Protein AF-A0AAU7AJJ4-F1 (afdb_monomer)

Sequence (197 aa):
MDKEIKQHVIRAEPEIISRLKRSEFYSDAFTLKMTIASHNFQYTVMVPYFPRSFGAAYPFFNYAFIAPIDAQTGEIIAGARTKLQPATPSLEDVIAHEGIHLMVNKALGSVKARFLPTWKYEGYAEHISPPKHRDAKKMLADFCGDTLEDSASSDYFLYRLAVGHLMEAKGMKGRDVFESELEFSDVLSEVKSLRCL

Foldseek 3Di:
DDDPPDDDDDDDDPVLVVLLVLAPLDDPPDDAAEDEDQALVRQCVVPVPCSQDQKDADLVVSYMYGAHADPVPQFHPGPDPDPVCVFTFGPSLVSSLNSSLNSVCVVCPVVLSVPFDPLLSLLVSCQSRPTPRDPLVVLLVCLLVVNRDPDPVNSSSLSVLLNCCCCVVVVDHSVRSRPDPDDSVVSSVVSSVVRND

Radius of gyration: 17.21 Å; Cα contacts (8 Å, |Δi|>4): 261; chains: 1; bounding box: 45×34×57 Å

Secondary structure (DSSP, 8-state):
----------PPPHHHHHHHTTSTT--TT---EEEE-SSHHHHHHH-TT-TTSSEEEEGGGTEEEE--B-TTT-BB--TT--TT--SPPBHHHHHHHHHHHHHHHHHH-HHHHHTS-HHHHHHHHHHHS--TTS-HHHHHHHHHTT----SHHHHHHHHHHHHHIIIIIS---HHHHHH----HHHHHHHHHHHH--

Mean predicted aligned error: 6.04 Å

Solvent-accessible surface area (backbone atoms only — not comparable to full-atom values): 11339 Å² total; per-residue (Å²): 134,88,73,80,80,82,81,77,92,71,83,77,54,71,67,43,52,58,35,43,62,62,36,90,60,53,52,95,87,65,74,86,42,72,46,69,27,92,37,58,69,58,30,32,70,78,34,68,92,53,53,54,40,63,56,48,65,40,54,91,74,48,31,31,45,30,30,13,61,39,89,88,78,48,34,46,52,34,81,53,80,43,94,89,51,86,58,63,53,43,51,60,47,49,51,32,31,41,46,41,52,38,31,49,19,72,72,62,34,54,72,58,49,72,70,49,58,63,52,55,59,53,2,44,26,35,49,49,36,59,61,85,63,58,63,63,67,58,52,50,53,26,53,59,66,76,62,56,65,94,45,73,71,45,51,47,51,52,17,17,51,37,41,39,43,41,35,73,75,68,64,40,51,71,68,53,60,69,71,48,90,76,54,69,70,61,46,42,51,52,50,46,70,74,71,52,117

pLDDT: mean 86.31, std 13.32, range [35.47, 98.5]

Structure (mmCIF, N/CA/C/O backbone):
data_AF-A0AAU7AJJ4-F1
#
_entry.id   AF-A0AAU7AJJ4-F1
#
loop_
_atom_site.group_PDB
_atom_site.id
_atom_site.type_symbol
_atom_site.label_atom_id
_atom_site.label_alt_id
_atom_site.label_comp_id
_atom_site.label_asym_id
_atom_site.label_entity_id
_atom_site.label_seq_id
_atom_site.pdbx_PDB_ins_code
_atom_site.Cartn_x
_atom_site.Cartn_y
_atom_site.Cartn_z
_atom_site.occupancy
_atom_site.B_iso_or_equiv
_atom_site.auth_seq_id
_atom_site.auth_comp_id
_atom_site.auth_asym_id
_atom_site.auth_atom_id
_atom_site.pdbx_PDB_model_num
ATOM 1 N N . MET A 1 1 ? 19.634 9.878 -31.396 1.00 35.47 1 MET A N 1
ATOM 2 C CA . MET A 1 1 ? 20.647 8.934 -30.883 1.00 35.47 1 MET A CA 1
ATOM 3 C C . MET A 1 1 ? 19.886 7.901 -30.073 1.00 35.47 1 MET A C 1
ATOM 5 O O . MET A 1 1 ? 19.613 8.139 -28.902 1.00 35.47 1 MET A O 1
ATOM 9 N N . ASP A 1 2 ? 19.435 6.840 -30.742 1.00 40.56 2 ASP A N 1
ATOM 10 C CA . ASP A 1 2 ? 18.676 5.752 -30.124 1.00 40.56 2 ASP A CA 1
ATOM 11 C C . ASP A 1 2 ? 19.603 4.976 -29.194 1.00 40.56 2 ASP A C 1
ATOM 13 O O . ASP A 1 2 ? 20.428 4.175 -29.629 1.00 40.56 2 ASP A O 1
ATOM 17 N N . LYS A 1 3 ? 19.515 5.257 -27.893 1.00 44.44 3 LYS A N 1
ATOM 18 C CA . LYS A 1 3 ? 20.033 4.322 -26.900 1.00 44.44 3 LYS A CA 1
ATOM 19 C C . LYS A 1 3 ? 19.056 3.157 -26.862 1.00 44.44 3 LYS A C 1
ATOM 21 O O . LYS A 1 3 ? 17.909 3.331 -26.463 1.00 44.44 3 LYS A O 1
ATOM 26 N N . GLU A 1 4 ? 19.532 1.995 -27.291 1.00 43.25 4 GLU A N 1
ATOM 27 C CA . GLU A 1 4 ? 18.863 0.709 -27.124 1.00 43.25 4 GLU A CA 1
ATOM 28 C C . GLU A 1 4 ? 18.320 0.608 -25.688 1.00 43.25 4 GLU A C 1
ATOM 30 O O . GLU A 1 4 ? 19.085 0.663 -24.717 1.00 43.25 4 GLU A O 1
ATOM 35 N N . ILE A 1 5 ? 16.995 0.518 -25.532 1.00 51.31 5 ILE A N 1
ATOM 36 C CA . ILE A 1 5 ? 16.385 0.234 -24.232 1.00 51.31 5 ILE A CA 1
ATOM 37 C C . ILE A 1 5 ? 16.736 -1.219 -23.925 1.00 51.31 5 ILE A C 1
ATOM 39 O O . ILE A 1 5 ? 16.091 -2.138 -24.430 1.00 51.31 5 ILE A O 1
ATOM 43 N N . LYS A 1 6 ? 17.786 -1.433 -23.129 1.00 57.47 6 LYS A N 1
ATOM 44 C CA . LYS A 1 6 ? 18.165 -2.772 -22.678 1.00 57.47 6 LYS A CA 1
ATOM 45 C C . LYS A 1 6 ? 17.055 -3.321 -21.791 1.00 57.47 6 LYS A C 1
ATOM 47 O O . LYS A 1 6 ? 16.911 -2.934 -20.634 1.00 57.47 6 LYS A O 1
ATOM 52 N N . GLN A 1 7 ? 16.248 -4.210 -22.356 1.00 56.81 7 GLN A N 1
ATOM 53 C CA . GLN A 1 7 ? 15.257 -4.964 -21.608 1.00 56.81 7 GLN A CA 1
ATOM 54 C C . GLN A 1 7 ? 15.971 -6.107 -20.894 1.00 56.81 7 GLN A C 1
ATOM 56 O O . GLN A 1 7 ? 16.507 -7.015 -21.527 1.00 56.81 7 GLN A O 1
ATOM 61 N N . HIS A 1 8 ? 15.982 -6.058 -19.568 1.00 64.06 8 HIS A N 1
ATOM 62 C CA . HIS A 1 8 ? 16.481 -7.148 -18.744 1.00 64.06 8 HIS A CA 1
ATOM 63 C C . HIS A 1 8 ? 15.288 -7.892 -18.147 1.00 64.06 8 HIS A C 1
ATOM 65 O O . HIS A 1 8 ? 14.534 -7.334 -17.353 1.00 64.06 8 HIS A O 1
ATOM 71 N N . VAL A 1 9 ? 15.109 -9.157 -18.534 1.00 61.66 9 VAL A N 1
ATOM 72 C CA . VAL A 1 9 ? 14.187 -10.062 -17.842 1.00 61.66 9 VAL A CA 1
ATOM 73 C C . VAL A 1 9 ? 14.967 -10.701 -16.705 1.00 61.66 9 VAL A C 1
ATOM 75 O O . VAL A 1 9 ? 15.785 -11.592 -16.925 1.00 61.66 9 VAL A O 1
ATOM 78 N N . ILE A 1 10 ? 14.743 -10.209 -15.492 1.00 64.31 10 ILE A N 1
ATOM 79 C CA . ILE A 1 10 ? 15.340 -10.761 -14.278 1.00 64.31 10 ILE A CA 1
ATOM 80 C C . ILE A 1 10 ? 14.294 -11.568 -13.516 1.00 64.31 10 ILE A C 1
ATOM 82 O O . ILE A 1 10 ? 13.121 -11.197 -13.451 1.00 64.31 10 ILE A O 1
ATOM 86 N N . ARG A 1 11 ? 14.717 -12.686 -12.923 1.00 66.00 11 ARG A N 1
ATOM 87 C CA . ARG A 1 11 ? 13.902 -13.352 -11.909 1.00 66.00 11 ARG A CA 1
ATOM 88 C C . ARG A 1 11 ? 13.883 -12.441 -10.686 1.00 66.00 11 ARG A C 1
ATOM 90 O O . ARG A 1 11 ? 14.948 -12.083 -10.193 1.00 66.00 11 ARG A O 1
ATOM 97 N N . ALA A 1 12 ? 12.691 -12.073 -10.223 1.00 73.56 12 ALA A N 1
ATOM 98 C CA . ALA A 1 12 ? 12.553 -11.289 -9.002 1.00 73.56 12 ALA A CA 1
ATOM 99 C C . ALA A 1 12 ? 13.220 -12.014 -7.826 1.00 73.56 12 ALA A C 1
ATOM 101 O O . ALA A 1 12 ? 13.202 -13.250 -7.754 1.00 73.56 12 ALA A O 1
ATOM 102 N N . GLU A 1 13 ? 13.796 -11.244 -6.909 1.00 82.44 13 GLU A N 1
ATOM 103 C CA . GLU A 1 13 ? 14.427 -11.810 -5.725 1.00 82.44 13 GLU A CA 1
ATOM 104 C C . GLU A 1 13 ? 13.412 -12.594 -4.875 1.00 82.44 13 GLU A C 1
ATOM 106 O O . GLU A 1 13 ? 12.233 -12.216 -4.812 1.00 82.44 13 GLU A O 1
ATOM 111 N N . PRO A 1 14 ? 13.832 -13.683 -4.200 1.00 86.38 14 PRO A N 1
ATOM 112 C CA . PRO A 1 14 ? 12.929 -14.523 -3.412 1.00 86.38 14 PRO A CA 1
ATOM 113 C C . PRO A 1 14 ? 12.115 -13.752 -2.369 1.00 86.38 14 PRO A C 1
ATOM 115 O O . PRO A 1 14 ? 10.969 -14.114 -2.103 1.00 86.38 14 PRO A O 1
ATOM 118 N N . GLU A 1 15 ? 12.683 -12.685 -1.805 1.00 87.31 15 GLU A N 1
ATOM 119 C CA . GLU A 1 15 ? 12.005 -11.848 -0.819 1.00 87.31 15 GLU A CA 1
ATOM 120 C C . GLU A 1 15 ? 10.838 -11.052 -1.423 1.00 87.31 15 GLU A C 1
ATOM 122 O O . GLU A 1 15 ? 9.744 -11.021 -0.862 1.00 87.31 15 GLU A O 1
ATOM 127 N N . ILE A 1 16 ? 11.026 -10.457 -2.602 1.00 89.00 16 ILE A N 1
ATOM 128 C CA . ILE A 1 16 ? 9.943 -9.765 -3.311 1.00 89.00 16 ILE A CA 1
ATOM 129 C C . ILE A 1 16 ? 8.816 -10.761 -3.595 1.00 89.00 16 ILE A C 1
ATOM 131 O O . ILE A 1 16 ? 7.649 -10.488 -3.322 1.00 89.00 16 ILE A O 1
ATOM 135 N N . ILE A 1 17 ? 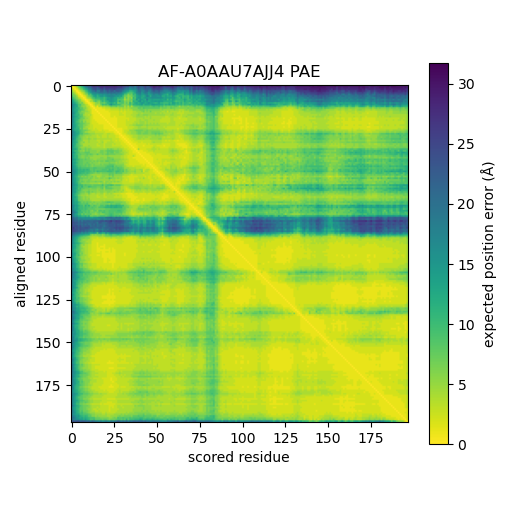9.164 -11.953 -4.089 1.00 90.25 17 ILE A N 1
ATOM 136 C CA . ILE A 1 17 ? 8.182 -13.000 -4.393 1.00 90.25 17 ILE A CA 1
ATOM 137 C C . ILE A 1 17 ? 7.414 -13.417 -3.133 1.00 90.25 17 ILE A C 1
ATOM 139 O O . ILE A 1 17 ? 6.194 -13.566 -3.194 1.00 90.25 17 ILE A O 1
ATOM 143 N N . SER A 1 18 ? 8.091 -13.604 -1.995 1.00 92.00 18 SER A N 1
ATOM 144 C CA . SER A 1 18 ? 7.431 -14.017 -0.752 1.00 92.00 18 SER A CA 1
ATOM 145 C C . SER A 1 18 ? 6.453 -12.957 -0.236 1.00 92.00 18 SER A C 1
ATOM 147 O O . SER A 1 18 ? 5.366 -13.313 0.219 1.00 92.00 18 SER A O 1
ATOM 149 N N . ARG A 1 19 ? 6.779 -11.666 -0.384 1.00 92.69 19 ARG A N 1
ATOM 150 C CA . ARG A 1 19 ? 5.872 -10.550 -0.065 1.00 92.69 19 ARG A CA 1
ATOM 151 C C . ARG A 1 19 ? 4.659 -10.531 -0.989 1.00 92.69 19 ARG A C 1
ATOM 153 O O . ARG A 1 19 ? 3.532 -10.495 -0.505 1.00 92.69 19 ARG A O 1
ATOM 160 N N . LEU A 1 20 ? 4.870 -10.625 -2.303 1.00 93.69 20 LEU A N 1
ATOM 161 C CA . LEU A 1 20 ? 3.777 -10.625 -3.281 1.00 93.69 20 LEU A CA 1
ATOM 162 C C . LEU A 1 20 ? 2.814 -11.802 -3.067 1.00 93.69 20 LEU A C 1
ATOM 164 O O . LEU A 1 20 ? 1.604 -11.617 -3.171 1.00 93.69 20 LEU A O 1
ATOM 168 N N . LYS A 1 21 ? 3.329 -12.982 -2.692 1.00 95.31 21 LYS A N 1
ATOM 169 C CA . LYS A 1 21 ? 2.535 -14.190 -2.394 1.00 95.31 21 LYS A CA 1
ATOM 170 C C . LYS A 1 21 ? 1.562 -14.048 -1.226 1.00 95.31 21 LYS A C 1
ATOM 172 O O . LYS A 1 21 ? 0.661 -14.870 -1.100 1.00 95.31 21 LYS A O 1
ATOM 177 N N . ARG A 1 22 ? 1.726 -13.032 -0.375 1.00 95.19 22 ARG A N 1
ATOM 178 C CA . ARG A 1 22 ? 0.772 -12.736 0.702 1.00 95.19 22 ARG A CA 1
ATOM 179 C C . ARG A 1 22 ? -0.522 -12.110 0.180 1.00 95.19 22 ARG A C 1
ATOM 181 O O . ARG A 1 22 ? -1.528 -12.154 0.880 1.00 95.19 22 ARG A O 1
ATOM 188 N N . SER A 1 23 ? -0.501 -11.522 -1.018 1.00 96.06 23 SER A N 1
ATOM 189 C CA . SER A 1 23 ? -1.696 -10.979 -1.660 1.00 96.06 23 SER A CA 1
ATOM 190 C C . SER A 1 23 ? -2.612 -12.112 -2.106 1.00 96.06 23 SER A C 1
ATOM 192 O O . SER A 1 23 ? -2.171 -13.044 -2.775 1.00 96.06 23 SER A O 1
ATOM 194 N N . GLU A 1 24 ? -3.908 -11.999 -1.830 1.00 95.44 24 GLU A N 1
ATOM 195 C CA . GLU A 1 24 ? -4.890 -12.947 -2.373 1.00 95.44 24 GLU A CA 1
ATOM 196 C C . GLU A 1 24 ? -5.002 -12.864 -3.905 1.00 95.44 24 GLU A C 1
ATOM 198 O O . GLU A 1 24 ? -5.500 -13.784 -4.547 1.00 95.44 24 GLU A O 1
ATOM 203 N N . PHE A 1 25 ? -4.548 -11.751 -4.491 1.00 95.00 25 PHE A N 1
ATOM 204 C CA . PHE A 1 25 ? -4.549 -11.519 -5.933 1.00 95.00 25 PHE A CA 1
ATOM 205 C C . PHE A 1 25 ? -3.285 -12.062 -6.610 1.00 95.00 25 PHE A C 1
ATOM 207 O O . PHE A 1 25 ? -3.107 -11.881 -7.818 1.00 95.00 25 PHE A O 1
ATOM 214 N N . TYR A 1 26 ? -2.399 -12.711 -5.849 1.00 94.81 26 TYR A N 1
ATOM 215 C CA . TYR A 1 26 ? -1.196 -13.317 -6.391 1.00 94.81 26 TYR A CA 1
ATOM 216 C C . TYR A 1 26 ? -1.521 -14.457 -7.359 1.00 94.81 26 TYR A C 1
ATOM 218 O O . TYR A 1 26 ? -2.402 -15.285 -7.135 1.00 94.81 26 TYR A O 1
ATOM 226 N N . SER A 1 27 ? -0.747 -14.527 -8.437 1.00 91.56 27 SER A N 1
ATOM 227 C CA . SER A 1 27 ? -0.768 -15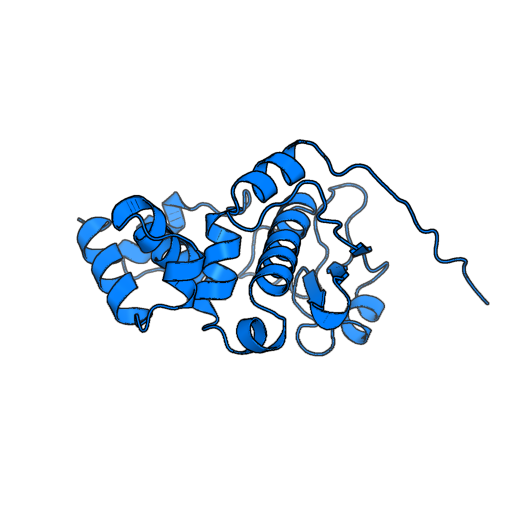.626 -9.394 1.00 91.56 27 SER A CA 1
ATOM 228 C C . SER A 1 27 ? 0.654 -15.881 -9.876 1.00 91.56 27 SER A C 1
ATOM 230 O O . SER A 1 27 ? 1.362 -14.929 -10.198 1.00 91.56 27 SER A O 1
ATOM 232 N N . ASP A 1 28 ? 1.061 -17.146 -10.010 1.00 88.56 28 ASP A N 1
ATOM 233 C CA . ASP A 1 28 ? 2.372 -17.494 -10.585 1.00 88.56 28 ASP A CA 1
ATOM 234 C C . ASP A 1 28 ? 2.514 -17.022 -12.050 1.00 88.56 28 ASP A C 1
ATOM 236 O O . ASP A 1 28 ? 3.624 -16.872 -12.554 1.00 88.56 28 ASP A O 1
ATOM 240 N N . ALA A 1 29 ? 1.396 -16.730 -12.730 1.00 86.50 29 ALA A N 1
ATOM 241 C CA . ALA A 1 29 ? 1.368 -16.133 -14.067 1.00 86.50 29 ALA A CA 1
ATOM 242 C C . ALA A 1 29 ? 1.431 -14.590 -14.054 1.00 86.50 29 ALA A C 1
ATOM 244 O O . ALA A 1 29 ? 1.283 -13.946 -15.099 1.00 86.50 29 ALA A O 1
ATOM 245 N N . PHE A 1 30 ? 1.580 -13.956 -12.887 1.00 85.56 30 PHE A N 1
ATOM 246 C CA . PHE A 1 30 ? 1.749 -12.510 -12.792 1.00 85.56 30 PHE A CA 1
ATOM 247 C C . PHE A 1 30 ? 3.136 -12.101 -13.294 1.00 85.56 30 PHE A C 1
ATOM 249 O O . PHE A 1 30 ? 4.160 -12.649 -12.896 1.00 85.56 30 PHE A O 1
ATOM 256 N N . THR A 1 31 ? 3.169 -11.105 -14.175 1.00 84.38 31 THR A N 1
ATOM 257 C CA . THR A 1 31 ? 4.409 -10.502 -14.661 1.00 84.38 31 THR A CA 1
ATOM 258 C C . THR A 1 31 ? 4.377 -9.024 -14.337 1.00 84.38 31 THR A C 1
ATOM 260 O O . THR A 1 31 ? 3.471 -8.315 -14.774 1.00 84.38 31 THR A O 1
ATOM 263 N N . LEU A 1 32 ? 5.386 -8.569 -13.607 1.00 83.75 32 LEU A N 1
ATOM 264 C CA . LEU A 1 32 ? 5.593 -7.168 -13.292 1.00 83.75 32 LEU A CA 1
ATOM 265 C C . LEU A 1 32 ? 6.529 -6.555 -14.336 1.00 83.75 32 LEU A C 1
ATOM 267 O O . LEU A 1 32 ? 7.675 -6.983 -14.461 1.00 83.75 32 LEU A O 1
ATOM 271 N N . LYS A 1 33 ? 6.047 -5.568 -15.097 1.00 88.88 33 LYS A N 1
ATOM 272 C CA . LYS A 1 33 ? 6.904 -4.762 -15.975 1.00 88.88 33 LYS A CA 1
ATOM 273 C C . LYS A 1 33 ? 7.249 -3.473 -15.251 1.00 88.88 33 LYS A C 1
ATOM 275 O O . LYS A 1 33 ? 6.361 -2.829 -14.702 1.00 88.88 33 LYS A O 1
ATOM 280 N N . MET A 1 34 ? 8.516 -3.085 -15.259 1.00 88.94 34 MET A N 1
ATOM 281 C CA . MET A 1 34 ? 8.940 -1.846 -14.621 1.00 88.94 34 MET A CA 1
ATOM 282 C C . MET A 1 34 ? 10.089 -1.183 -15.370 1.00 88.94 34 MET A C 1
ATOM 284 O O . MET A 1 34 ? 10.860 -1.863 -16.045 1.00 88.94 34 MET A O 1
ATOM 288 N N . THR A 1 35 ? 10.224 0.127 -15.189 1.00 89.38 35 THR A N 1
ATOM 289 C CA . THR A 1 35 ? 11.443 0.869 -15.527 1.00 89.38 35 THR A CA 1
ATOM 290 C C . THR A 1 35 ? 11.882 1.694 -14.342 1.00 89.38 35 THR A C 1
ATOM 292 O O . THR A 1 35 ? 11.093 2.446 -13.774 1.00 89.38 35 THR A O 1
ATOM 295 N N . ILE A 1 36 ? 13.168 1.599 -14.036 1.00 88.12 36 ILE A N 1
ATOM 296 C CA . ILE A 1 36 ? 13.848 2.474 -13.091 1.00 88.12 36 ILE A CA 1
ATOM 297 C C . ILE A 1 36 ? 14.374 3.672 -13.881 1.00 88.12 36 ILE A C 1
ATOM 299 O O . ILE A 1 36 ? 15.096 3.507 -14.868 1.00 88.12 36 ILE A O 1
ATOM 303 N N . ALA A 1 37 ? 13.981 4.880 -13.484 1.00 87.69 37 ALA A N 1
ATOM 304 C CA . ALA A 1 37 ? 14.450 6.096 -14.132 1.00 87.69 37 ALA A CA 1
ATOM 305 C C . ALA A 1 37 ? 15.963 6.272 -13.923 1.00 87.69 37 ALA A C 1
ATOM 307 O O . ALA A 1 37 ? 16.493 6.020 -12.849 1.00 87.69 37 ALA A O 1
ATOM 308 N N . SER A 1 38 ? 16.677 6.756 -14.936 1.00 84.81 38 SER A N 1
ATOM 309 C CA . SER A 1 38 ? 18.114 7.032 -14.826 1.00 84.81 38 SER A CA 1
ATOM 310 C C . SER A 1 38 ? 18.416 8.328 -14.065 1.00 84.81 38 SER A C 1
ATOM 312 O O . SER A 1 38 ? 19.520 8.494 -13.558 1.00 84.81 38 SER A O 1
ATOM 314 N N . HIS A 1 39 ? 17.467 9.268 -14.003 1.00 83.06 39 HIS A N 1
ATOM 315 C CA . HIS A 1 39 ? 17.593 10.523 -13.255 1.00 83.06 39 HIS A CA 1
ATOM 316 C C . HIS A 1 39 ? 16.222 11.162 -12.976 1.00 83.06 39 HIS A C 1
ATOM 318 O O . HIS A 1 39 ? 15.234 10.883 -13.658 1.00 83.06 39 HIS A O 1
ATOM 324 N N . ASN A 1 40 ? 16.170 12.086 -12.009 1.00 82.62 40 ASN A N 1
ATOM 325 C CA . ASN A 1 40 ? 14.920 12.697 -11.537 1.00 82.62 40 ASN A CA 1
ATOM 326 C C . ASN A 1 40 ? 14.134 13.419 -12.637 1.00 82.62 40 ASN A C 1
ATOM 328 O O . ASN A 1 40 ? 12.915 13.322 -12.674 1.00 82.62 40 ASN A O 1
ATOM 332 N N . PHE A 1 41 ? 14.810 14.091 -13.577 1.00 84.81 41 PHE A N 1
ATOM 333 C CA . PHE A 1 41 ? 14.109 14.740 -14.694 1.00 84.81 41 PHE A CA 1
ATOM 334 C C . PHE A 1 41 ? 13.318 13.740 -15.559 1.00 84.81 41 PHE A C 1
ATOM 336 O O . PHE A 1 41 ? 12.178 14.019 -15.914 1.00 84.81 41 PHE A O 1
ATOM 343 N N . GLN A 1 42 ? 13.876 12.555 -15.842 1.00 85.75 42 GLN A N 1
ATOM 344 C CA . GLN A 1 42 ? 13.164 11.508 -16.575 1.00 85.75 42 GLN A CA 1
ATOM 345 C C . GLN A 1 42 ? 11.956 11.031 -15.767 1.00 85.75 42 GLN A C 1
ATOM 347 O O . GLN A 1 42 ? 10.873 10.895 -16.326 1.00 85.75 42 GLN A O 1
ATOM 352 N N . TYR A 1 43 ? 12.121 10.825 -14.456 1.00 86.56 43 TYR A N 1
ATOM 353 C CA . TYR A 1 43 ? 11.022 10.416 -13.585 1.00 86.56 43 TYR A CA 1
ATOM 354 C C . TYR A 1 43 ? 9.878 11.437 -13.582 1.00 86.56 43 TYR A C 1
ATOM 356 O O . TYR A 1 43 ? 8.740 11.074 -13.851 1.00 86.56 43 TYR A O 1
ATOM 364 N N . THR A 1 44 ? 10.181 12.722 -13.386 1.00 85.19 44 THR A N 1
ATOM 365 C CA . THR A 1 44 ? 9.189 13.809 -13.390 1.00 85.19 44 THR A CA 1
ATOM 366 C C . THR A 1 44 ? 8.415 13.897 -14.706 1.00 85.19 44 THR A C 1
ATOM 368 O O . THR A 1 44 ? 7.216 14.162 -14.690 1.00 85.19 44 THR A O 1
ATOM 371 N N . VAL A 1 45 ? 9.075 13.666 -15.847 1.00 85.25 45 VAL A N 1
ATOM 372 C CA . VAL A 1 45 ? 8.417 13.672 -17.165 1.00 85.25 45 VAL A CA 1
ATOM 373 C C . VAL A 1 45 ? 7.486 12.469 -17.332 1.00 85.25 45 VAL A C 1
ATOM 375 O O . VAL A 1 45 ? 6.381 12.624 -17.845 1.00 85.25 45 VAL A O 1
ATOM 378 N N . MET A 1 46 ? 7.913 11.279 -16.902 1.00 85.94 46 MET A N 1
ATOM 379 C CA . MET A 1 46 ? 7.125 10.051 -17.069 1.00 85.94 46 MET A CA 1
ATOM 380 C C . MET A 1 46 ? 6.012 9.918 -16.018 1.00 85.94 46 MET A C 1
ATOM 382 O O . MET A 1 46 ? 4.978 9.313 -16.304 1.00 85.94 46 MET A O 1
ATOM 386 N N . VAL A 1 47 ? 6.190 10.521 -14.836 1.00 87.44 47 VAL A N 1
ATOM 387 C CA . VAL A 1 47 ? 5.268 10.499 -13.687 1.00 87.44 47 VAL A CA 1
ATOM 388 C C . VAL A 1 47 ? 4.818 11.918 -13.297 1.00 87.44 47 VAL A C 1
ATOM 390 O O . VAL A 1 47 ? 5.080 12.382 -12.185 1.00 87.44 47 VAL A O 1
ATOM 393 N N . PRO A 1 48 ? 4.105 12.640 -14.186 1.00 82.50 48 PRO A N 1
ATOM 394 C CA . PRO A 1 48 ? 3.812 14.063 -13.992 1.00 82.50 48 PRO A CA 1
ATOM 395 C C . PRO A 1 48 ? 2.816 14.342 -12.858 1.00 82.50 48 PRO A C 1
ATOM 397 O O . PRO A 1 48 ? 2.831 15.429 -12.286 1.00 82.50 48 PRO A O 1
ATOM 400 N N . TYR A 1 49 ? 1.962 13.375 -12.510 1.00 81.56 49 TYR A N 1
ATOM 401 C CA . TYR A 1 49 ? 0.970 13.525 -11.437 1.00 81.56 49 TYR A CA 1
ATOM 402 C C . TYR A 1 49 ? 1.552 13.282 -10.040 1.00 81.56 49 TYR A C 1
ATOM 404 O O . TYR A 1 49 ? 1.027 13.804 -9.061 1.00 81.56 49 TYR A O 1
ATOM 412 N N . PHE A 1 50 ? 2.653 12.528 -9.948 1.00 80.50 50 PHE A N 1
ATOM 413 C CA . PHE A 1 50 ? 3.298 12.172 -8.682 1.00 80.50 50 PHE A CA 1
ATOM 414 C C . PHE A 1 50 ? 4.828 12.301 -8.773 1.00 80.50 50 PHE A C 1
ATOM 416 O O . PHE A 1 50 ? 5.544 11.357 -8.438 1.00 80.50 50 PHE A O 1
ATOM 423 N N . PRO A 1 51 ? 5.378 13.461 -9.176 1.00 76.12 51 PRO A N 1
ATOM 424 C CA . PRO A 1 51 ? 6.803 13.609 -9.515 1.00 76.12 51 PRO A CA 1
ATOM 425 C C . PRO A 1 51 ? 7.752 13.473 -8.311 1.00 76.12 51 PRO A C 1
ATOM 427 O O . PRO A 1 51 ? 8.971 13.510 -8.450 1.00 76.12 51 PRO A O 1
ATOM 430 N N . ARG A 1 52 ? 7.181 13.360 -7.112 1.00 78.50 52 ARG A N 1
ATOM 431 C CA . ARG A 1 52 ? 7.854 13.263 -5.815 1.00 78.50 52 ARG A CA 1
ATOM 432 C C . ARG A 1 52 ? 7.688 11.894 -5.145 1.00 78.50 52 ARG A C 1
ATOM 434 O O . ARG A 1 52 ? 8.175 11.716 -4.037 1.00 78.50 52 ARG A O 1
ATOM 441 N N . SER A 1 53 ? 6.988 10.963 -5.790 1.00 82.62 53 SER A N 1
ATOM 442 C CA . SER A 1 53 ? 6.818 9.588 -5.309 1.00 82.62 53 SER A CA 1
ATOM 443 C C . SER A 1 53 ? 8.076 8.744 -5.546 1.00 82.62 53 SER A C 1
ATOM 445 O O . SER A 1 53 ? 8.944 9.114 -6.339 1.00 82.62 53 SER A O 1
ATOM 447 N N . PHE A 1 54 ? 8.167 7.604 -4.861 1.00 85.94 54 PHE A N 1
ATOM 448 C CA . PHE A 1 54 ? 9.242 6.623 -5.055 1.00 85.94 54 PHE A CA 1
ATOM 449 C C . PHE A 1 54 ? 8.973 5.673 -6.233 1.00 85.94 54 PHE A C 1
ATOM 451 O O . PHE A 1 54 ? 9.905 5.121 -6.819 1.00 85.94 54 PHE A O 1
ATOM 458 N N . GLY A 1 55 ? 7.705 5.516 -6.600 1.00 87.25 55 GLY A N 1
ATOM 459 C CA . GLY A 1 55 ? 7.248 4.757 -7.748 1.00 87.25 55 GLY A CA 1
ATOM 460 C C . GLY A 1 55 ? 5.810 5.125 -8.100 1.00 87.25 55 GLY A C 1
ATOM 461 O O . GLY A 1 55 ? 5.128 5.816 -7.341 1.00 87.25 55 GLY A O 1
ATOM 462 N N . ALA A 1 56 ? 5.379 4.699 -9.281 1.00 86.94 56 ALA A N 1
ATOM 463 C CA . ALA A 1 56 ? 3.998 4.798 -9.716 1.00 86.94 56 ALA A CA 1
ATOM 464 C C . ALA A 1 56 ? 3.635 3.641 -10.648 1.00 86.94 56 ALA A C 1
ATOM 466 O O . ALA A 1 56 ? 4.225 3.471 -11.725 1.00 86.94 56 ALA A O 1
ATOM 467 N N . ALA A 1 57 ? 2.618 2.877 -10.265 1.00 86.44 57 ALA A N 1
ATOM 468 C CA . ALA A 1 57 ? 1.950 1.932 -11.139 1.00 86.44 57 ALA A CA 1
ATOM 469 C C . ALA A 1 57 ? 1.097 2.650 -12.202 1.00 86.44 57 ALA A C 1
ATOM 471 O O . ALA A 1 57 ? 0.341 3.582 -11.931 1.00 86.44 57 ALA A O 1
ATOM 472 N N . TYR A 1 58 ? 1.166 2.131 -13.425 1.00 85.38 58 TYR A N 1
ATOM 473 C CA . TYR A 1 58 ? 0.339 2.447 -14.585 1.00 85.38 58 TYR A CA 1
ATOM 474 C C . TYR A 1 58 ? -0.444 1.191 -14.968 1.00 85.38 58 TYR A C 1
ATOM 476 O O . TYR A 1 58 ? -0.030 0.426 -15.850 1.00 85.38 58 TYR A O 1
ATOM 484 N N . PRO A 1 59 ? -1.589 0.953 -14.313 1.00 79.56 59 PRO A N 1
ATOM 485 C CA . PRO A 1 59 ? -2.290 -0.315 -14.426 1.00 79.56 59 PRO A CA 1
ATOM 486 C C . PRO A 1 59 ? -2.743 -0.679 -15.830 1.00 79.56 59 PRO A C 1
ATOM 488 O O . PRO A 1 59 ? -2.719 -1.850 -16.197 1.00 79.56 59 PRO A O 1
ATOM 491 N N . PHE A 1 60 ? -3.110 0.319 -16.639 1.00 78.81 60 PHE A N 1
ATOM 492 C CA . PHE A 1 60 ? -3.533 0.101 -18.022 1.00 78.81 60 PHE A CA 1
ATOM 493 C C . PHE A 1 60 ? -2.453 -0.593 -18.869 1.00 78.81 60 PHE A C 1
ATOM 495 O O . PHE A 1 60 ? -2.773 -1.387 -19.747 1.00 78.81 60 PHE A O 1
ATOM 502 N N . PHE A 1 61 ? -1.175 -0.352 -18.568 1.00 80.00 61 PHE A N 1
ATOM 503 C CA . PHE A 1 61 ? -0.044 -0.958 -19.273 1.00 80.00 61 PHE A CA 1
ATOM 504 C C . PHE A 1 61 ? 0.593 -2.125 -18.502 1.00 80.00 61 PHE A C 1
ATOM 506 O O . PHE A 1 61 ? 1.589 -2.685 -18.963 1.00 80.00 61 PHE A O 1
ATOM 513 N N . ASN A 1 62 ? 0.027 -2.499 -17.346 1.00 82.56 62 ASN A N 1
ATOM 514 C CA . ASN A 1 62 ? 0.611 -3.442 -16.389 1.00 82.56 62 ASN A CA 1
ATOM 515 C C . ASN A 1 62 ? 2.094 -3.136 -16.114 1.00 82.56 62 ASN A C 1
ATOM 517 O O . ASN A 1 62 ? 2.977 -3.977 -16.305 1.00 82.56 62 ASN A O 1
ATOM 521 N N . TYR A 1 63 ? 2.358 -1.879 -15.773 1.00 88.44 63 TYR A N 1
ATOM 522 C CA . TYR A 1 63 ? 3.693 -1.309 -15.791 1.00 88.44 63 TYR A CA 1
ATOM 523 C C . TYR A 1 63 ? 3.915 -0.405 -14.581 1.00 88.44 63 TYR A C 1
ATOM 525 O O . TYR A 1 63 ? 2.988 0.291 -14.190 1.00 88.44 63 TYR A O 1
ATOM 533 N N . ALA A 1 64 ? 5.121 -0.358 -14.020 1.00 90.44 64 ALA A N 1
ATOM 534 C CA . ALA A 1 64 ? 5.497 0.589 -12.971 1.00 90.44 64 ALA A CA 1
ATOM 535 C C . ALA A 1 64 ? 6.712 1.437 -13.381 1.00 90.44 64 ALA A C 1
ATOM 537 O O . ALA A 1 64 ? 7.683 0.933 -13.946 1.00 90.44 64 ALA A O 1
ATOM 538 N N . PHE A 1 65 ? 6.679 2.734 -13.087 1.00 91.06 65 PHE A N 1
ATOM 539 C CA . PHE A 1 65 ? 7.868 3.585 -13.134 1.00 91.06 65 PHE A CA 1
ATOM 540 C C . PHE A 1 65 ? 8.413 3.742 -11.721 1.00 91.06 65 PHE A C 1
ATOM 542 O O . PHE A 1 65 ? 7.665 4.087 -10.817 1.00 91.06 65 PHE A O 1
ATOM 549 N N . ILE A 1 66 ? 9.706 3.504 -11.539 1.00 89.88 66 ILE A N 1
ATOM 550 C CA . ILE A 1 66 ? 10.401 3.641 -10.258 1.00 89.88 66 ILE A CA 1
ATOM 551 C C . ILE A 1 66 ? 11.346 4.837 -10.359 1.00 89.88 66 ILE A C 1
ATOM 553 O O . ILE A 1 66 ? 11.971 5.061 -11.405 1.00 89.88 66 ILE A O 1
ATOM 557 N N . ALA A 1 67 ? 11.427 5.627 -9.291 1.00 88.19 67 ALA A N 1
ATOM 558 C CA . ALA A 1 67 ? 12.369 6.734 -9.208 1.00 88.19 67 ALA A CA 1
ATOM 559 C C . ALA A 1 67 ? 13.826 6.227 -9.286 1.00 88.19 67 ALA A C 1
ATOM 561 O O . ALA A 1 67 ? 14.081 5.033 -9.112 1.00 88.19 67 ALA A O 1
ATOM 562 N N . PRO A 1 68 ? 14.796 7.100 -9.610 1.00 86.25 68 PRO A N 1
ATOM 563 C CA . PRO A 1 68 ? 16.187 6.682 -9.737 1.00 86.25 68 PRO A CA 1
ATOM 564 C C . PRO A 1 68 ? 16.704 6.023 -8.468 1.00 86.25 68 PRO A C 1
ATOM 566 O O . PRO A 1 68 ? 16.275 6.377 -7.377 1.00 86.25 68 PRO A O 1
ATOM 569 N N . ILE A 1 69 ? 17.647 5.098 -8.612 1.00 84.44 69 ILE A N 1
ATOM 570 C CA . ILE A 1 69 ? 18.276 4.413 -7.481 1.00 84.44 69 ILE A CA 1
ATOM 571 C C . ILE A 1 69 ? 19.720 4.870 -7.305 1.00 84.44 69 ILE A C 1
ATOM 573 O O . ILE A 1 69 ? 20.410 5.171 -8.284 1.00 84.44 69 ILE A O 1
ATOM 577 N N . ASP A 1 70 ? 20.190 4.886 -6.064 1.00 78.31 70 ASP A N 1
ATOM 578 C CA . ASP A 1 70 ? 21.615 4.942 -5.773 1.00 78.31 70 ASP A CA 1
ATOM 579 C C . ASP A 1 70 ? 22.201 3.544 -5.990 1.00 78.31 70 ASP A C 1
ATOM 581 O O . ASP A 1 70 ? 21.815 2.580 -5.331 1.00 78.31 70 ASP A O 1
ATOM 585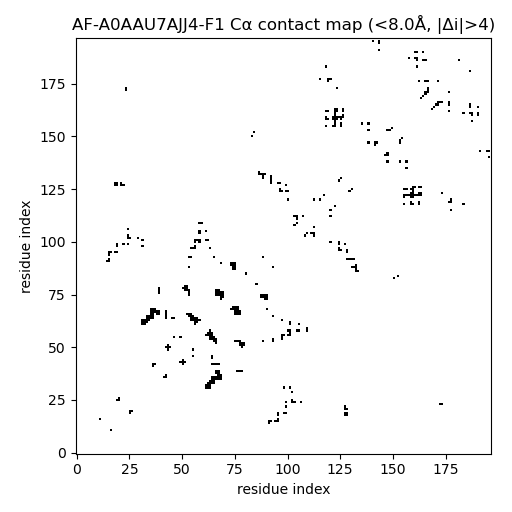 N N . ALA A 1 71 ? 23.123 3.414 -6.943 1.00 74.44 71 ALA A N 1
ATOM 586 C CA . ALA A 1 71 ? 23.694 2.119 -7.304 1.00 74.44 71 ALA A CA 1
ATOM 587 C C . ALA A 1 71 ? 24.580 1.506 -6.203 1.00 74.44 71 ALA A C 1
ATOM 589 O O . ALA A 1 71 ? 24.871 0.315 -6.266 1.00 74.44 71 ALA A O 1
ATOM 590 N N . GLN A 1 72 ? 25.039 2.299 -5.229 1.00 72.12 72 GLN A N 1
ATOM 591 C CA . GLN A 1 72 ? 25.876 1.824 -4.126 1.00 72.12 72 GLN A CA 1
ATOM 592 C C . GLN A 1 72 ? 25.035 1.339 -2.948 1.00 72.12 72 GLN A C 1
ATOM 594 O O . GLN A 1 72 ? 25.394 0.345 -2.321 1.00 72.12 72 GLN A O 1
ATOM 599 N N . THR A 1 73 ? 23.933 2.030 -2.644 1.00 70.69 73 THR A N 1
ATOM 600 C CA . THR A 1 73 ? 23.096 1.713 -1.475 1.00 70.69 73 THR A CA 1
ATOM 601 C C . THR A 1 73 ? 21.834 0.924 -1.819 1.00 70.69 73 THR A C 1
ATOM 603 O O . THR A 1 73 ? 21.245 0.317 -0.930 1.00 70.69 73 THR A O 1
ATOM 606 N N . GLY A 1 74 ? 21.403 0.916 -3.086 1.00 71.81 74 GLY A N 1
ATOM 607 C CA . GLY A 1 74 ? 20.130 0.322 -3.511 1.00 71.81 74 GLY A CA 1
ATOM 608 C C . GLY A 1 74 ? 18.896 1.136 -3.097 1.00 71.81 74 GLY A C 1
ATOM 609 O O . GLY A 1 74 ? 17.764 0.688 -3.285 1.00 71.81 74 GLY A O 1
ATOM 610 N N . GLU A 1 75 ? 19.091 2.330 -2.532 1.00 75.88 75 GLU A N 1
ATOM 611 C CA . GLU A 1 75 ? 18.014 3.205 -2.068 1.00 75.88 75 GLU A CA 1
ATOM 612 C C . GLU A 1 75 ? 17.419 4.043 -3.205 1.00 75.88 75 GLU A C 1
ATOM 614 O O . GLU A 1 75 ? 18.111 4.441 -4.146 1.00 75.88 75 GLU A O 1
ATOM 619 N N . ILE A 1 76 ? 16.134 4.386 -3.086 1.00 81.31 76 ILE A N 1
ATOM 620 C CA . ILE A 1 76 ? 15.454 5.249 -4.054 1.00 81.31 76 ILE A CA 1
ATOM 621 C C . ILE A 1 76 ? 15.823 6.729 -3.855 1.00 81.31 76 ILE A C 1
ATOM 623 O O . ILE A 1 76 ? 15.496 7.369 -2.858 1.00 81.31 76 ILE A O 1
ATOM 627 N N . ILE A 1 77 ? 16.407 7.348 -4.869 1.00 76.19 77 ILE A N 1
ATOM 628 C CA . ILE A 1 77 ? 16.669 8.784 -4.941 1.00 76.19 77 ILE A CA 1
ATOM 629 C C . ILE A 1 77 ? 15.422 9.492 -5.493 1.00 76.19 77 ILE A C 1
ATOM 631 O O . ILE A 1 77 ? 15.406 9.956 -6.631 1.00 76.19 77 ILE A O 1
ATOM 635 N N . ALA A 1 78 ? 14.354 9.601 -4.702 1.00 67.50 78 ALA A N 1
ATOM 636 C CA . ALA A 1 78 ? 13.227 10.453 -5.084 1.00 67.50 78 ALA A CA 1
ATOM 637 C C . ALA A 1 78 ? 13.568 11.937 -4.868 1.00 67.50 78 ALA A C 1
ATOM 639 O O . ALA A 1 78 ? 14.230 12.313 -3.898 1.00 67.50 78 ALA A O 1
ATOM 640 N N . GLY A 1 79 ? 13.040 12.814 -5.728 1.00 56.19 79 GLY A N 1
ATOM 641 C CA . GLY A 1 79 ? 13.186 14.274 -5.619 1.00 56.19 79 GLY A CA 1
ATOM 642 C C . GLY A 1 79 ? 12.541 14.911 -4.375 1.00 56.19 79 GLY A C 1
ATOM 643 O O . GLY A 1 79 ? 12.470 16.135 -4.289 1.00 56.19 79 GLY A O 1
ATOM 644 N N . ALA A 1 80 ? 12.049 14.107 -3.429 1.00 51.12 80 ALA A N 1
ATOM 645 C CA . ALA A 1 80 ? 11.303 14.524 -2.249 1.00 51.12 80 ALA A CA 1
ATOM 646 C C . ALA A 1 80 ? 11.920 14.048 -0.930 1.00 51.12 80 ALA A C 1
ATOM 648 O O . ALA A 1 80 ? 11.187 13.771 0.016 1.00 51.12 80 ALA A O 1
ATOM 649 N N . ARG A 1 81 ? 13.257 14.012 -0.823 1.00 52.88 81 ARG A N 1
ATOM 650 C CA . ARG A 1 81 ? 13.908 14.028 0.497 1.00 52.88 81 ARG A CA 1
ATOM 651 C C . ARG A 1 81 ? 13.517 15.322 1.217 1.00 52.88 81 ARG A C 1
ATOM 653 O O . ARG A 1 81 ? 14.170 16.354 1.078 1.00 52.88 81 ARG A O 1
ATOM 660 N N . THR A 1 82 ? 12.409 15.290 1.945 1.00 49.28 82 THR A N 1
ATOM 661 C CA . THR A 1 82 ? 12.055 16.318 2.918 1.00 49.28 82 THR A CA 1
ATOM 662 C C . THR A 1 82 ? 12.614 15.891 4.271 1.00 49.28 82 THR A C 1
ATOM 664 O O . THR A 1 82 ? 12.830 14.707 4.521 1.00 49.28 82 THR A O 1
ATOM 667 N N . LYS A 1 83 ? 12.826 16.845 5.184 1.00 44.53 83 LYS A N 1
ATOM 668 C CA . LYS A 1 83 ? 13.213 16.536 6.573 1.00 44.53 83 LYS A CA 1
ATOM 669 C C . LYS A 1 83 ? 12.206 15.615 7.297 1.00 44.53 83 LYS A C 1
ATOM 671 O O . LYS A 1 83 ? 12.551 15.074 8.337 1.00 44.53 83 LYS A O 1
ATOM 676 N N . LEU A 1 84 ? 11.000 15.444 6.742 1.00 45.28 84 LEU A N 1
ATOM 677 C CA . LEU A 1 84 ? 9.865 14.698 7.296 1.00 45.28 84 LEU A CA 1
ATOM 678 C C . LEU A 1 84 ? 9.781 13.239 6.795 1.00 45.28 84 LEU A C 1
ATOM 680 O O . LEU A 1 84 ? 8.917 12.489 7.231 1.00 45.28 84 LEU A O 1
ATOM 684 N N . GLN A 1 85 ? 10.662 12.816 5.881 1.00 55.59 85 GLN A N 1
ATOM 685 C CA . GLN A 1 85 ? 10.807 11.413 5.463 1.00 55.59 85 GLN A CA 1
ATOM 686 C C . GLN A 1 85 ? 12.267 10.984 5.665 1.00 55.59 85 GLN A C 1
ATOM 688 O O . GLN A 1 85 ? 13.040 10.945 4.707 1.00 55.59 85 GLN A O 1
ATOM 693 N N . PRO A 1 86 ? 12.688 10.727 6.920 1.00 51.31 86 PRO A N 1
ATOM 694 C CA . PRO A 1 86 ? 14.094 10.488 7.237 1.00 51.31 86 PRO A CA 1
ATOM 695 C C . PRO A 1 86 ? 14.620 9.154 6.691 1.00 51.31 86 PRO A C 1
ATOM 697 O O . PRO A 1 86 ? 15.828 9.017 6.514 1.00 51.31 86 PRO A O 1
ATOM 700 N N . ALA A 1 87 ? 13.737 8.190 6.411 1.00 65.00 87 ALA A N 1
ATOM 701 C CA . ALA A 1 87 ? 14.106 6.873 5.911 1.00 65.00 87 ALA A CA 1
ATOM 702 C C . ALA A 1 87 ? 13.552 6.649 4.499 1.00 65.00 87 ALA A C 1
ATOM 704 O O . ALA A 1 87 ? 12.362 6.839 4.242 1.00 65.00 87 ALA A O 1
ATOM 705 N N . THR A 1 88 ? 14.439 6.254 3.589 1.00 73.50 88 THR A N 1
ATOM 706 C CA . THR A 1 88 ? 14.113 5.990 2.185 1.00 73.50 88 THR A CA 1
ATOM 707 C C . THR A 1 88 ? 13.683 4.526 2.047 1.00 73.50 88 THR A C 1
ATOM 709 O O . THR A 1 88 ? 14.349 3.662 2.620 1.00 73.50 88 THR A O 1
ATOM 712 N N . PRO A 1 89 ? 12.609 4.203 1.306 1.00 80.88 89 PRO A N 1
ATOM 713 C CA . PRO A 1 89 ? 12.305 2.815 0.988 1.00 80.88 89 PRO A CA 1
ATOM 714 C C . PRO A 1 89 ? 13.421 2.196 0.144 1.00 80.88 89 PRO A C 1
ATOM 716 O O . PRO A 1 89 ? 14.025 2.858 -0.706 1.00 80.88 89 PRO A O 1
ATOM 719 N N . SER A 1 90 ? 13.668 0.906 0.361 1.00 84.81 90 SER A N 1
ATOM 720 C CA . SER A 1 90 ? 14.532 0.137 -0.528 1.00 84.81 90 SER A CA 1
ATOM 721 C C . SER A 1 90 ? 13.840 -0.112 -1.871 1.00 84.81 90 SER A C 1
ATOM 723 O O . SER A 1 90 ? 12.617 0.031 -2.002 1.00 84.81 90 SER A O 1
ATOM 725 N N . LEU A 1 91 ? 14.607 -0.510 -2.885 1.00 84.94 91 LEU A N 1
ATOM 726 C CA . LEU A 1 91 ? 14.039 -0.893 -4.176 1.00 84.94 91 LEU A CA 1
ATOM 727 C C . LEU A 1 91 ? 13.034 -2.051 -4.037 1.00 84.94 91 LEU A C 1
ATOM 729 O O . LEU A 1 91 ? 11.983 -2.035 -4.673 1.00 84.94 91 LEU A O 1
ATOM 733 N N . GLU A 1 92 ? 13.314 -3.027 -3.175 1.00 87.44 92 GLU A N 1
ATOM 734 C CA . GLU A 1 92 ? 12.442 -4.177 -2.924 1.00 87.44 92 GLU A CA 1
ATOM 735 C C . GLU A 1 92 ? 11.117 -3.757 -2.279 1.00 87.44 92 GLU A C 1
ATOM 737 O O . GLU A 1 92 ? 10.071 -4.297 -2.647 1.00 87.44 92 GLU A O 1
ATOM 742 N N . ASP A 1 93 ? 11.147 -2.785 -1.355 1.00 88.88 93 ASP A N 1
ATOM 743 C CA . ASP A 1 93 ? 9.942 -2.201 -0.754 1.00 88.88 93 ASP A CA 1
ATOM 744 C C . ASP A 1 93 ? 9.032 -1.613 -1.841 1.00 88.88 93 ASP A C 1
ATOM 746 O O . ASP A 1 93 ? 7.848 -1.954 -1.902 1.00 88.88 93 ASP A O 1
ATOM 750 N N . VAL A 1 94 ? 9.593 -0.796 -2.740 1.00 89.75 94 VAL A N 1
ATOM 751 C CA . VAL A 1 94 ? 8.828 -0.162 -3.826 1.00 89.75 94 VAL A CA 1
ATOM 752 C C . VAL A 1 94 ? 8.333 -1.187 -4.840 1.00 89.75 94 VAL A C 1
ATOM 754 O O . VAL A 1 94 ? 7.164 -1.160 -5.214 1.00 89.75 94 VAL A O 1
ATOM 757 N N . ILE A 1 95 ? 9.177 -2.131 -5.264 1.00 91.12 95 ILE A N 1
ATOM 758 C CA . ILE A 1 95 ? 8.774 -3.173 -6.217 1.00 91.12 95 ILE A CA 1
ATOM 759 C C . ILE A 1 95 ? 7.610 -3.996 -5.665 1.00 91.12 95 ILE A C 1
ATOM 761 O O . ILE A 1 95 ? 6.655 -4.280 -6.392 1.00 91.12 95 ILE A O 1
ATOM 765 N N . ALA A 1 96 ? 7.682 -4.400 -4.396 1.00 92.88 96 ALA A N 1
ATOM 766 C CA . ALA A 1 96 ? 6.626 -5.188 -3.785 1.00 92.88 96 ALA A CA 1
ATOM 767 C C . ALA A 1 96 ? 5.324 -4.378 -3.659 1.00 92.88 96 ALA A C 1
ATOM 769 O O . ALA A 1 96 ? 4.257 -4.902 -3.981 1.00 92.88 96 ALA A O 1
ATOM 770 N N . HIS A 1 97 ? 5.414 -3.102 -3.268 1.00 94.56 97 HIS A N 1
ATOM 771 C CA . HIS A 1 97 ? 4.272 -2.185 -3.178 1.00 94.56 97 HIS A CA 1
ATOM 772 C C . HIS A 1 97 ? 3.574 -1.991 -4.531 1.00 94.56 97 HIS A C 1
ATOM 774 O O . HIS A 1 97 ? 2.396 -2.315 -4.681 1.00 94.56 97 HIS A O 1
ATOM 780 N N . GLU A 1 98 ? 4.317 -1.573 -5.558 1.00 93.56 98 GLU A N 1
ATOM 781 C CA . GLU A 1 98 ? 3.768 -1.348 -6.903 1.00 93.56 98 GLU A CA 1
ATOM 782 C C . GLU A 1 98 ? 3.293 -2.651 -7.566 1.00 93.56 98 GLU A C 1
ATOM 784 O O . GLU A 1 98 ? 2.328 -2.669 -8.337 1.00 93.56 98 GLU A O 1
ATOM 789 N N . GLY A 1 99 ? 3.938 -3.777 -7.250 1.00 94.31 99 GLY A N 1
ATOM 790 C CA . GLY A 1 99 ? 3.500 -5.098 -7.686 1.00 94.31 99 GLY A CA 1
ATOM 791 C C . GLY A 1 99 ? 2.106 -5.450 -7.164 1.00 94.31 99 GLY A C 1
ATOM 792 O O . GLY A 1 99 ? 1.287 -5.969 -7.923 1.00 94.31 99 GLY A O 1
ATOM 793 N N . ILE A 1 100 ? 1.803 -5.128 -5.902 1.00 95.62 100 ILE A N 1
ATOM 794 C CA . ILE A 1 100 ? 0.472 -5.349 -5.316 1.00 95.62 100 ILE A CA 1
ATOM 795 C C . ILE A 1 100 ? -0.580 -4.504 -6.016 1.00 95.62 100 ILE A C 1
ATOM 797 O O . ILE A 1 100 ? -1.617 -5.042 -6.404 1.00 95.62 100 ILE A O 1
ATOM 801 N N . HIS A 1 101 ? -0.286 -3.231 -6.262 1.00 94.81 101 HIS A N 1
ATOM 802 C CA . HIS A 1 101 ? -1.154 -2.338 -7.027 1.00 94.81 101 HIS A CA 1
ATOM 803 C C . HIS A 1 101 ? -1.530 -2.928 -8.384 1.00 94.81 101 HIS A C 1
ATOM 805 O O . HIS A 1 101 ? -2.707 -3.000 -8.745 1.00 94.81 101 HIS A O 1
ATOM 811 N N . LEU A 1 102 ? -0.550 -3.440 -9.123 1.00 93.75 102 LEU A N 1
ATOM 812 C CA . LEU A 1 102 ? -0.789 -4.063 -10.422 1.00 93.75 102 LEU A CA 1
ATOM 813 C C . LEU A 1 102 ? -1.580 -5.378 -10.326 1.00 93.75 102 LEU A C 1
ATOM 815 O O . LEU A 1 102 ? -2.453 -5.615 -11.165 1.00 93.75 102 LEU A O 1
ATOM 819 N N . MET A 1 103 ? -1.356 -6.204 -9.297 1.00 94.38 103 MET A N 1
ATOM 820 C CA . MET A 1 103 ? -2.166 -7.408 -9.052 1.00 94.38 103 MET A CA 1
ATOM 821 C C . MET A 1 103 ? -3.628 -7.062 -8.736 1.00 94.38 103 MET A C 1
ATOM 823 O O . MET A 1 103 ? -4.535 -7.639 -9.339 1.00 94.38 103 MET A O 1
ATOM 827 N N . VAL A 1 104 ? -3.864 -6.079 -7.859 1.00 94.12 104 VAL A N 1
ATOM 828 C CA . VAL A 1 104 ? -5.209 -5.587 -7.516 1.00 94.12 104 VAL A CA 1
ATOM 829 C C . VAL A 1 104 ? -5.920 -5.071 -8.765 1.00 9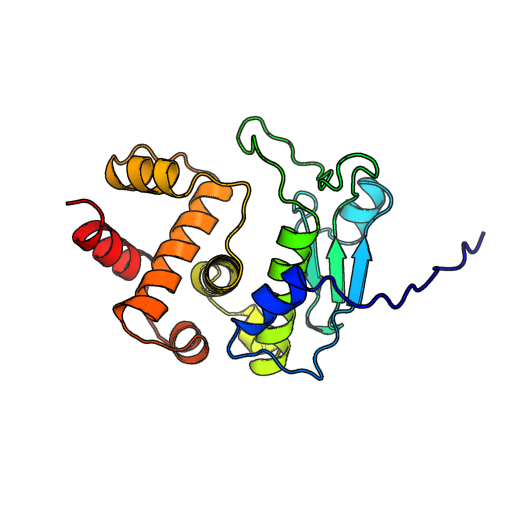4.12 104 VAL A C 1
ATOM 831 O O . VAL A 1 104 ? -7.057 -5.452 -9.039 1.00 94.12 104 VAL A O 1
ATOM 834 N N . ASN A 1 105 ? -5.239 -4.263 -9.580 1.00 92.19 105 ASN A N 1
ATOM 835 C CA . ASN A 1 105 ? -5.813 -3.756 -10.824 1.00 92.19 105 ASN A CA 1
ATOM 836 C C . ASN A 1 105 ? -6.147 -4.864 -11.817 1.00 92.19 105 ASN A C 1
ATOM 838 O O . ASN A 1 105 ? -7.203 -4.823 -12.443 1.00 92.19 105 ASN A O 1
ATOM 842 N N . LYS A 1 106 ? -5.273 -5.863 -11.966 1.00 91.31 106 LYS A N 1
ATOM 843 C CA . LYS A 1 106 ? -5.540 -7.009 -12.839 1.00 91.31 106 LYS A CA 1
ATOM 844 C C . LYS A 1 106 ? -6.759 -7.803 -12.361 1.00 91.31 106 LYS A C 1
ATOM 846 O O . LYS A 1 106 ? -7.528 -8.277 -13.191 1.00 91.31 106 LYS A O 1
ATOM 851 N N . ALA A 1 107 ? -6.946 -7.930 -11.048 1.00 91.56 107 ALA A N 1
ATOM 852 C CA . ALA A 1 107 ? -8.027 -8.714 -10.457 1.00 91.56 107 ALA A CA 1
ATOM 853 C C . ALA A 1 107 ? -9.384 -7.991 -10.396 1.00 91.56 107 ALA A C 1
ATOM 855 O O . ALA A 1 107 ? -10.427 -8.642 -10.485 1.00 91.56 107 ALA A O 1
ATOM 856 N N . LEU A 1 108 ? -9.389 -6.669 -10.210 1.00 90.81 108 LEU A N 1
ATOM 857 C CA . LEU A 1 108 ? -10.610 -5.857 -10.115 1.00 90.81 108 LEU A CA 1
ATOM 858 C C . LEU A 1 108 ? -10.968 -5.142 -11.424 1.00 90.81 108 LEU A C 1
ATOM 860 O O . LEU A 1 108 ? -12.099 -4.685 -11.583 1.00 90.81 108 LEU A O 1
ATOM 864 N N . GLY A 1 109 ? -10.015 -5.047 -12.350 1.00 89.56 109 GLY A N 1
ATOM 865 C CA . GLY A 1 109 ? -10.081 -4.192 -13.529 1.00 89.56 109 GLY A CA 1
ATOM 866 C C . GLY A 1 109 ? -9.657 -2.753 -13.216 1.00 89.56 109 GLY A C 1
ATOM 867 O O . GLY A 1 109 ? -10.018 -2.187 -12.181 1.00 89.56 109 GLY A O 1
ATOM 868 N N . SER A 1 110 ? -8.926 -2.128 -14.145 1.00 83.00 110 SER A N 1
ATOM 869 C CA . SER A 1 110 ? -8.322 -0.801 -13.944 1.00 83.00 110 SER A CA 1
ATOM 870 C C . SER A 1 110 ? -9.340 0.304 -13.653 1.00 83.00 110 SER A C 1
ATOM 872 O O . SER A 1 110 ? -9.029 1.251 -12.940 1.00 83.00 110 SER A O 1
ATOM 874 N N . VAL A 1 111 ? -10.565 0.188 -14.182 1.00 83.25 111 VAL A N 1
ATOM 875 C CA . VAL A 1 111 ? -11.637 1.161 -13.921 1.00 83.25 111 VAL A CA 1
ATOM 876 C C . VAL A 1 111 ? -12.078 1.090 -12.463 1.00 83.25 111 VAL A C 1
ATOM 878 O O . VAL A 1 111 ? -12.065 2.111 -11.789 1.00 83.25 111 VAL A O 1
ATOM 881 N N . LYS A 1 112 ? -12.409 -0.102 -11.947 1.00 87.06 112 LYS A N 1
ATOM 882 C CA . LYS A 1 112 ? -12.845 -0.262 -10.551 1.00 87.06 112 LYS A CA 1
ATOM 883 C C . LYS A 1 112 ? -11.737 0.160 -9.586 1.00 87.06 112 LYS A C 1
ATOM 885 O O . LYS A 1 112 ? -11.993 0.922 -8.664 1.00 87.06 112 LYS A O 1
ATOM 890 N N . ALA A 1 113 ? -10.504 -0.274 -9.847 1.00 86.50 113 ALA A N 1
ATOM 891 C CA . ALA A 1 113 ? -9.351 0.057 -9.016 1.00 86.50 113 ALA A CA 1
ATOM 892 C C . ALA A 1 113 ? -9.072 1.572 -8.939 1.00 86.50 113 ALA A C 1
ATOM 894 O O . ALA A 1 113 ? -8.746 2.076 -7.869 1.00 86.50 113 ALA A O 1
ATOM 895 N N . ARG A 1 114 ? -9.272 2.318 -10.038 1.00 84.75 114 ARG A N 1
ATOM 896 C CA . ARG A 1 114 ? -9.108 3.786 -10.092 1.00 84.75 114 ARG A CA 1
ATOM 897 C C . ARG A 1 114 ? -10.008 4.537 -9.103 1.00 84.75 114 ARG A C 1
ATOM 899 O O . ARG A 1 114 ? -9.628 5.632 -8.690 1.00 84.75 114 ARG A O 1
ATOM 906 N N . PHE A 1 115 ? -11.178 3.981 -8.784 1.00 90.50 115 PHE A N 1
ATOM 907 C CA . PHE A 1 115 ? -12.189 4.587 -7.910 1.00 90.50 115 PHE A CA 1
ATOM 908 C C . PHE A 1 115 ? -12.183 4.026 -6.484 1.00 90.50 115 PHE A C 1
ATOM 910 O O . PHE A 1 115 ? -13.039 4.398 -5.686 1.00 90.50 115 PHE A O 1
ATOM 917 N N . LEU A 1 116 ? -11.241 3.142 -6.144 1.00 93.50 116 LEU A N 1
ATOM 918 C CA . LEU A 1 116 ? -11.120 2.665 -4.772 1.00 93.50 116 LEU A CA 1
ATOM 919 C C . LEU A 1 116 ? -10.724 3.815 -3.834 1.00 93.50 116 LEU A C 1
ATOM 921 O O . LEU A 1 116 ? -9.877 4.634 -4.202 1.00 93.50 116 LEU A O 1
ATOM 925 N N . PRO A 1 117 ? -11.267 3.853 -2.603 1.00 96.44 117 PRO A N 1
ATOM 926 C CA . PRO A 1 117 ? -10.780 4.762 -1.577 1.00 96.44 117 PRO A CA 1
ATOM 927 C C . PRO A 1 117 ? -9.273 4.588 -1.364 1.00 96.44 117 PRO A C 1
ATOM 929 O O . PRO A 1 117 ? -8.801 3.465 -1.153 1.00 96.44 117 PRO A O 1
ATOM 932 N N . THR A 1 118 ? -8.523 5.695 -1.376 1.00 95.62 118 THR A N 1
ATOM 933 C CA . THR A 1 118 ? -7.053 5.699 -1.255 1.00 95.62 118 THR A CA 1
ATOM 934 C C . THR A 1 118 ? -6.571 4.885 -0.057 1.00 95.62 118 THR A C 1
ATOM 936 O O . THR A 1 118 ? -5.649 4.086 -0.191 1.00 95.62 118 THR A O 1
ATOM 939 N N . TRP A 1 119 ? -7.241 5.016 1.093 1.00 98.00 119 TRP A N 1
ATOM 940 C CA . TRP A 1 119 ? -6.864 4.311 2.318 1.00 98.00 119 TRP A CA 1
ATOM 941 C C . TRP A 1 119 ? -6.958 2.787 2.198 1.00 98.00 119 TRP A C 1
ATOM 943 O O . TRP A 1 119 ? -6.177 2.070 2.816 1.00 98.00 119 TRP A O 1
ATOM 953 N N . LYS A 1 120 ? -7.881 2.272 1.379 1.00 98.12 120 LYS A N 1
ATOM 954 C CA . LYS A 1 120 ? -7.988 0.834 1.118 1.00 98.12 120 LYS A CA 1
ATOM 955 C C . LYS A 1 120 ? -6.909 0.393 0.150 1.00 98.12 120 LYS A C 1
ATOM 957 O O . LYS A 1 120 ? -6.266 -0.624 0.375 1.00 98.12 120 LYS A O 1
ATOM 962 N N . TYR A 1 121 ? -6.730 1.152 -0.927 1.00 96.44 121 TYR A N 1
ATOM 963 C CA . TYR A 1 121 ? -5.806 0.810 -2.000 1.00 96.44 121 TYR A CA 1
ATOM 964 C C . TYR A 1 121 ? -4.348 0.819 -1.518 1.00 96.44 121 TYR A C 1
ATOM 966 O O . TYR A 1 121 ? -3.670 -0.206 -1.594 1.00 96.44 121 TYR A O 1
ATOM 974 N N . GLU A 1 122 ? -3.898 1.922 -0.917 1.00 95.94 122 GLU A N 1
ATOM 975 C CA . GLU A 1 122 ? -2.554 2.025 -0.337 1.00 95.94 122 GLU A CA 1
ATOM 976 C C . GLU A 1 122 ? -2.418 1.196 0.944 1.00 95.94 122 GLU A C 1
ATOM 978 O O . GLU A 1 122 ? -1.415 0.512 1.136 1.00 95.94 122 GLU A O 1
ATOM 983 N N . GLY A 1 123 ? -3.447 1.179 1.801 1.00 97.75 123 GLY A N 1
ATOM 984 C CA . GLY A 1 123 ? -3.427 0.404 3.043 1.00 97.75 123 GLY A CA 1
ATOM 985 C C . GLY A 1 123 ? -3.312 -1.100 2.816 1.00 97.75 123 GLY A C 1
ATOM 986 O O . GLY A 1 123 ? -2.614 -1.776 3.569 1.00 97.75 123 GLY A O 1
ATOM 987 N N . TYR A 1 124 ? -3.933 -1.633 1.759 1.00 98.12 124 TYR A N 1
ATOM 988 C CA . TYR A 1 124 ? -3.780 -3.033 1.369 1.00 98.12 124 TYR A CA 1
ATOM 989 C C . TYR A 1 124 ? -2.355 -3.334 0.902 1.00 98.12 124 TYR A C 1
ATOM 991 O O . TYR A 1 124 ? -1.756 -4.299 1.378 1.00 98.12 124 TYR A O 1
ATOM 999 N N . ALA A 1 125 ? -1.780 -2.499 0.030 1.00 97.00 125 ALA A N 1
ATOM 1000 C CA . ALA A 1 125 ? -0.396 -2.663 -0.414 1.00 97.00 125 ALA A CA 1
ATOM 1001 C C . ALA A 1 125 ? 0.591 -2.639 0.768 1.00 97.00 125 ALA A C 1
ATOM 1003 O O . ALA A 1 125 ? 1.401 -3.556 0.919 1.00 97.00 125 ALA A O 1
ATOM 1004 N N . GLU A 1 126 ? 0.431 -1.679 1.678 1.00 96.12 126 GLU A N 1
ATOM 1005 C CA . GLU A 1 126 ? 1.215 -1.562 2.912 1.00 96.12 126 GLU A CA 1
ATOM 1006 C C . GLU A 1 126 ? 1.005 -2.729 3.886 1.00 96.12 126 GLU A C 1
ATOM 1008 O O . GLU A 1 126 ? 1.926 -3.150 4.584 1.00 96.12 126 GLU A O 1
ATOM 1013 N N . HIS A 1 127 ? -0.211 -3.264 3.983 1.00 97.00 127 HIS A N 1
ATOM 1014 C CA . HIS A 1 127 ? -0.508 -4.378 4.877 1.00 97.00 127 HIS A CA 1
ATOM 1015 C C . HIS A 1 127 ? 0.122 -5.689 4.381 1.00 97.00 127 HIS A C 1
ATOM 1017 O O . HIS A 1 127 ? 0.766 -6.420 5.147 1.00 97.00 127 HIS A O 1
ATOM 1023 N N . ILE A 1 128 ? -0.025 -5.971 3.086 1.00 96.88 128 ILE A N 1
ATOM 1024 C CA . ILE A 1 128 ? 0.554 -7.150 2.438 1.00 96.88 128 ILE A CA 1
ATOM 1025 C C . ILE A 1 128 ? 2.083 -7.050 2.386 1.00 96.88 128 ILE A C 1
ATOM 1027 O O . ILE A 1 128 ? 2.776 -8.052 2.575 1.00 96.88 128 ILE A O 1
ATOM 1031 N N . SER A 1 129 ? 2.621 -5.850 2.175 1.00 93.88 129 SER A N 1
ATOM 1032 C CA . SER A 1 129 ? 4.048 -5.607 1.978 1.00 93.88 129 SER A CA 1
ATOM 1033 C C . SER A 1 129 ? 4.557 -4.476 2.877 1.00 93.88 129 SER A C 1
ATOM 1035 O O . SER A 1 129 ? 4.970 -3.426 2.384 1.00 93.88 129 SER A O 1
ATOM 1037 N N . PRO A 1 130 ? 4.574 -4.690 4.202 1.00 91.25 130 PRO A N 1
ATOM 1038 C CA . PRO A 1 130 ? 4.921 -3.648 5.147 1.00 91.25 130 PRO A CA 1
ATOM 1039 C C . PRO A 1 130 ? 6.358 -3.169 4.933 1.00 91.25 130 PRO A C 1
ATOM 1041 O O . PRO A 1 130 ? 7.264 -3.998 4.800 1.00 91.25 130 PRO A O 1
ATOM 1044 N N . PRO A 1 131 ? 6.579 -1.849 4.917 1.00 85.12 131 PRO A N 1
ATOM 1045 C CA . PRO A 1 131 ? 7.889 -1.270 4.688 1.00 85.12 131 PRO A CA 1
ATOM 1046 C C . PRO A 1 131 ? 8.824 -1.591 5.846 1.00 85.12 131 PRO A C 1
ATOM 1048 O O . PRO A 1 131 ? 8.435 -1.513 7.015 1.00 85.12 131 PRO A O 1
ATOM 1051 N N . LYS A 1 132 ? 10.082 -1.890 5.524 1.00 84.50 132 LYS A N 1
ATOM 1052 C CA . LYS A 1 132 ? 11.105 -2.181 6.540 1.00 84.50 132 LYS A CA 1
ATOM 1053 C C . LYS A 1 132 ? 11.672 -0.923 7.191 1.00 84.50 132 LYS A C 1
ATOM 1055 O O . LYS A 1 132 ? 12.146 -0.967 8.319 1.00 84.50 132 LYS A O 1
ATOM 1060 N N . HIS A 1 133 ? 11.629 0.193 6.474 1.00 79.25 133 HIS A N 1
ATOM 1061 C CA . HIS A 1 133 ? 12.275 1.445 6.858 1.00 79.25 133 HIS A CA 1
ATOM 1062 C C . HIS A 1 133 ? 11.488 2.270 7.897 1.00 79.25 133 HIS A C 1
ATOM 1064 O O . HIS A 1 133 ? 11.982 3.301 8.348 1.00 79.25 133 HIS A O 1
ATOM 1070 N N . ARG A 1 134 ? 10.269 1.853 8.279 1.00 83.19 134 ARG A N 1
ATOM 1071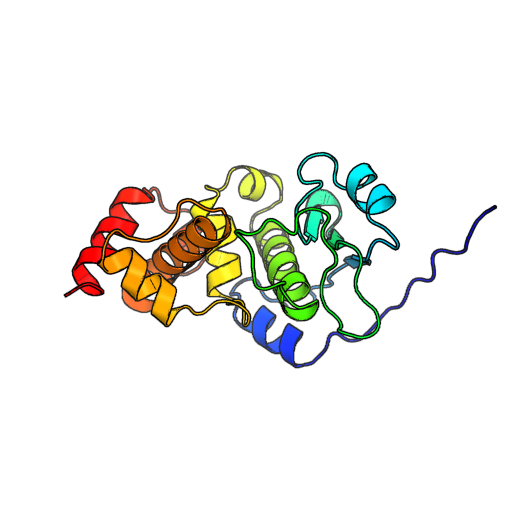 C CA . ARG A 1 134 ? 9.428 2.573 9.253 1.00 83.19 134 ARG A CA 1
ATOM 1072 C C . ARG A 1 134 ? 9.418 1.879 10.611 1.00 83.19 134 ARG A C 1
ATOM 1074 O O . ARG A 1 134 ? 9.148 0.681 10.699 1.00 83.19 134 ARG A O 1
ATOM 1081 N N . ASP A 1 135 ? 9.602 2.652 11.679 1.00 89.38 135 ASP A N 1
ATOM 1082 C CA . ASP A 1 135 ? 9.403 2.171 13.049 1.00 89.38 135 ASP A CA 1
ATOM 1083 C C . ASP A 1 135 ? 7.904 2.121 13.384 1.00 89.38 135 ASP A C 1
ATOM 1085 O O . ASP A 1 135 ? 7.322 3.052 13.942 1.00 89.38 135 ASP A O 1
ATOM 1089 N N . ALA A 1 136 ? 7.266 1.005 13.028 1.00 90.56 136 ALA A N 1
ATOM 1090 C CA . ALA A 1 136 ? 5.841 0.793 13.265 1.00 90.56 136 ALA A CA 1
ATOM 1091 C C . ALA A 1 136 ? 5.458 0.858 14.755 1.00 90.56 136 ALA A C 1
ATOM 1093 O O . ALA A 1 136 ? 4.322 1.209 15.072 1.00 90.56 136 ALA A O 1
ATOM 1094 N N . LYS A 1 137 ? 6.381 0.530 15.673 1.00 92.38 137 LYS A N 1
ATOM 1095 C CA . LYS A 1 137 ? 6.117 0.588 17.115 1.00 92.38 137 LYS A CA 1
ATOM 1096 C C . LYS A 1 137 ? 6.075 2.035 17.586 1.00 92.38 137 LYS A C 1
ATOM 1098 O O . LYS A 1 137 ? 5.143 2.399 18.299 1.00 92.38 137 LYS A O 1
ATOM 1103 N N . LYS A 1 138 ? 7.047 2.852 17.168 1.00 93.50 138 LYS A N 1
ATOM 1104 C CA . LYS A 1 138 ? 7.038 4.289 17.455 1.00 93.50 138 LYS A CA 1
ATOM 1105 C C . LYS A 1 138 ? 5.786 4.946 16.880 1.00 93.50 138 LYS A C 1
ATOM 1107 O O . LYS A 1 138 ? 5.081 5.624 17.614 1.00 93.50 138 LYS A O 1
ATOM 1112 N N . MET A 1 139 ? 5.468 4.692 15.611 1.00 93.88 139 MET A N 1
ATOM 1113 C CA . MET A 1 139 ? 4.295 5.298 14.971 1.00 93.88 139 MET A CA 1
ATOM 1114 C C . MET A 1 139 ? 2.980 4.890 15.650 1.00 93.88 139 MET A C 1
ATOM 1116 O O . MET A 1 139 ? 2.085 5.718 15.784 1.00 93.88 139 MET A O 1
ATOM 1120 N N . LEU A 1 140 ? 2.862 3.644 16.131 1.00 95.62 140 LEU A N 1
ATOM 1121 C CA . LEU A 1 140 ? 1.699 3.222 16.917 1.00 95.62 140 LEU A CA 1
ATOM 1122 C C . LEU A 1 140 ? 1.622 3.971 18.252 1.00 95.62 140 LEU A C 1
ATOM 1124 O O . LEU A 1 140 ? 0.545 4.418 18.629 1.00 95.62 140 LEU A O 1
ATOM 1128 N N . ALA A 1 141 ? 2.750 4.127 18.949 1.00 95.94 141 ALA A N 1
ATOM 1129 C CA . ALA A 1 141 ? 2.800 4.886 20.195 1.00 95.94 141 ALA A CA 1
ATOM 1130 C C . ALA A 1 141 ? 2.418 6.360 19.976 1.00 95.94 141 ALA A C 1
ATOM 1132 O O . ALA A 1 141 ? 1.598 6.884 20.725 1.00 95.94 141 ALA A O 1
ATOM 1133 N N . ASP A 1 142 ? 2.940 6.996 18.923 1.00 95.94 142 ASP A N 1
ATOM 1134 C CA . ASP A 1 142 ? 2.599 8.378 18.571 1.00 95.94 142 ASP A CA 1
ATOM 1135 C C . ASP A 1 142 ? 1.110 8.514 18.197 1.00 95.94 142 ASP A C 1
ATOM 1137 O O . ASP A 1 142 ? 0.456 9.476 18.588 1.00 95.94 142 ASP A O 1
ATOM 1141 N N . PHE A 1 143 ? 0.548 7.541 17.468 1.00 96.12 143 PHE A N 1
ATOM 1142 C CA . PHE A 1 143 ? -0.883 7.497 17.142 1.00 96.12 143 PHE A CA 1
ATOM 1143 C C . PHE A 1 143 ? -1.755 7.376 18.398 1.00 96.12 143 PHE A C 1
ATOM 1145 O O . PHE A 1 143 ? -2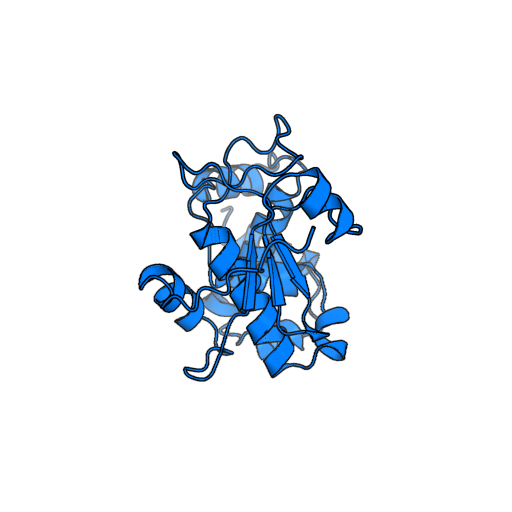.744 8.094 18.543 1.00 96.12 143 PHE A O 1
ATOM 1152 N N . CYS A 1 144 ? -1.382 6.493 19.325 1.00 96.56 144 CYS A N 1
ATOM 1153 C CA . CYS A 1 144 ? -2.092 6.327 20.589 1.00 96.56 144 CYS A CA 1
ATOM 1154 C C . CYS A 1 144 ? -1.967 7.551 21.506 1.00 96.56 144 CYS A C 1
ATOM 1156 O O . CYS A 1 144 ? -2.899 7.845 22.248 1.00 96.56 144 CYS A O 1
ATOM 1158 N N . GLY A 1 145 ? -0.840 8.263 21.437 1.00 95.75 145 GLY A N 1
ATOM 1159 C CA . GLY A 1 145 ? -0.580 9.485 22.195 1.00 95.75 145 GLY A CA 1
ATOM 1160 C C . GLY A 1 145 ? -1.101 10.774 21.555 1.00 95.75 145 GLY A C 1
ATOM 1161 O O . GLY A 1 145 ? -0.875 11.835 22.126 1.00 95.75 145 GLY A O 1
ATOM 1162 N N . ASP A 1 146 ? -1.758 10.710 20.390 1.00 94.50 146 ASP A N 1
ATOM 1163 C CA . ASP A 1 146 ? -2.180 11.886 19.609 1.00 94.50 146 ASP A CA 1
ATOM 1164 C C . ASP A 1 146 ? -1.026 12.845 19.253 1.00 94.50 146 ASP A C 1
ATOM 1166 O O . ASP A 1 146 ? -1.202 14.056 19.120 1.00 94.50 146 ASP A O 1
ATOM 1170 N N . THR A 1 147 ? 0.175 12.292 19.066 1.00 95.38 147 THR A N 1
ATOM 1171 C CA . THR A 1 147 ? 1.395 13.019 18.675 1.00 95.38 147 THR A CA 1
ATOM 1172 C C . THR A 1 147 ? 1.931 12.594 17.310 1.00 95.38 147 THR A C 1
ATOM 1174 O O . THR A 1 147 ? 3.059 12.940 16.960 1.00 95.38 147 THR A O 1
ATOM 1177 N N . LEU A 1 148 ? 1.167 11.806 16.547 1.00 93.38 148 LEU A N 1
ATOM 1178 C CA . LEU A 1 148 ? 1.560 11.393 15.204 1.00 93.38 148 LEU A CA 1
ATOM 1179 C C . LEU A 1 148 ? 1.602 12.616 14.281 1.00 93.38 148 LEU A C 1
ATOM 1181 O O . LEU A 1 148 ? 0.624 13.349 14.161 1.00 93.38 148 LEU A O 1
ATOM 1185 N N . GLU A 1 149 ? 2.743 12.834 13.631 1.00 90.62 149 GLU A N 1
ATOM 1186 C CA . GLU A 1 149 ? 2.924 13.957 12.710 1.00 90.62 149 GLU A CA 1
ATOM 1187 C C . GLU A 1 149 ? 1.991 13.836 11.501 1.00 90.62 149 GLU A C 1
ATOM 1189 O O . GLU A 1 149 ? 1.807 12.742 10.968 1.00 90.62 149 GLU A O 1
ATOM 1194 N N . ASP A 1 150 ? 1.456 14.955 11.016 1.00 88.06 150 ASP A N 1
ATOM 1195 C CA . ASP A 1 150 ? 0.708 14.990 9.759 1.00 88.06 150 ASP A CA 1
ATOM 1196 C C . ASP A 1 150 ? 1.683 14.882 8.575 1.00 88.06 150 ASP A C 1
ATOM 1198 O O . ASP A 1 150 ? 2.443 15.805 8.263 1.00 88.06 150 ASP A O 1
ATOM 1202 N N . SER A 1 151 ? 1.734 13.700 7.965 1.00 86.56 151 SER A N 1
ATOM 1203 C CA . SER A 1 151 ? 2.633 13.402 6.857 1.00 86.56 151 SER A CA 1
ATOM 1204 C C . SER A 1 151 ? 2.099 12.251 6.011 1.00 86.56 151 SER A C 1
ATOM 1206 O O . SER A 1 151 ? 1.422 11.357 6.512 1.00 86.56 151 SER A O 1
ATOM 1208 N N . ALA A 1 152 ? 2.532 12.180 4.749 1.00 85.38 152 ALA A N 1
ATOM 1209 C CA . ALA A 1 152 ? 2.225 11.032 3.894 1.00 85.38 152 ALA A CA 1
ATOM 1210 C C . ALA A 1 152 ? 2.707 9.699 4.505 1.00 85.38 152 ALA A C 1
ATOM 1212 O O . ALA A 1 152 ? 2.062 8.673 4.339 1.00 85.38 152 ALA A O 1
ATOM 1213 N N . SER A 1 153 ? 3.823 9.693 5.242 1.00 86.69 153 SER A N 1
ATOM 1214 C CA . SER A 1 153 ? 4.289 8.479 5.930 1.00 86.69 153 SER A CA 1
ATOM 1215 C C . SER A 1 153 ? 3.282 8.023 6.995 1.00 86.69 153 SER A C 1
ATOM 1217 O O . SER A 1 153 ? 2.971 6.833 7.099 1.00 86.69 153 SER A O 1
ATOM 1219 N N . SER A 1 154 ? 2.741 8.983 7.749 1.00 91.50 154 SER A N 1
ATOM 1220 C CA . SER A 1 154 ? 1.707 8.764 8.759 1.00 91.50 154 SER A CA 1
ATOM 1221 C C . SER A 1 154 ? 0.401 8.283 8.135 1.00 91.50 154 SER A C 1
ATOM 1223 O O . SER A 1 154 ? -0.153 7.301 8.618 1.00 91.50 154 SER A O 1
ATOM 1225 N N . ASP A 1 155 ? -0.039 8.875 7.021 1.00 93.38 155 ASP A N 1
ATOM 1226 C CA . ASP A 1 155 ? -1.238 8.433 6.296 1.00 93.38 155 ASP A CA 1
ATOM 1227 C C . ASP A 1 155 ? -1.146 6.959 5.898 1.00 93.38 155 ASP A C 1
ATOM 1229 O O . ASP A 1 155 ? -2.013 6.161 6.249 1.00 93.38 155 ASP A O 1
ATOM 1233 N N . TYR A 1 156 ? -0.055 6.561 5.234 1.00 93.94 156 TYR A N 1
ATOM 1234 C CA . TYR A 1 156 ? 0.149 5.173 4.809 1.00 93.94 156 TYR A CA 1
ATOM 1235 C C . TYR A 1 156 ? 0.215 4.215 6.003 1.00 93.94 156 TYR A C 1
ATOM 1237 O O . TYR A 1 156 ? -0.297 3.096 5.937 1.00 93.94 156 TYR A O 1
ATOM 1245 N N . PHE A 1 157 ? 0.804 4.648 7.121 1.00 95.25 157 PHE A N 1
ATOM 1246 C CA . PHE A 1 157 ? 0.787 3.875 8.358 1.00 95.25 157 PHE A CA 1
ATOM 1247 C C . PHE A 1 157 ? -0.634 3.692 8.915 1.00 95.25 157 PHE A C 1
ATOM 1249 O O . PHE A 1 157 ? -1.006 2.574 9.273 1.00 95.25 157 PHE A O 1
ATOM 1256 N N . 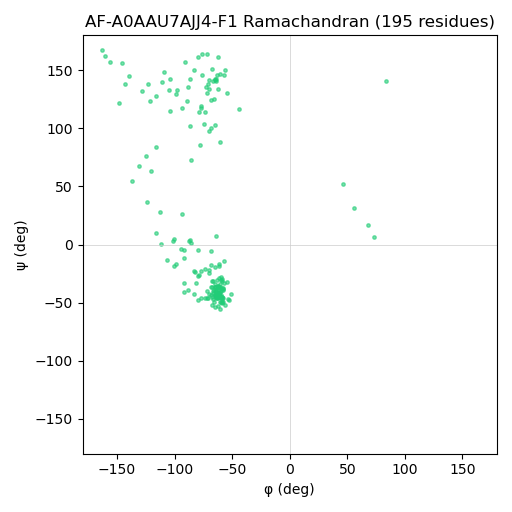LEU A 1 158 ? -1.454 4.744 8.943 1.00 97.38 158 LEU A N 1
ATOM 1257 C CA . LEU A 1 158 ? -2.843 4.661 9.398 1.00 97.38 158 LEU A CA 1
ATOM 1258 C C . LEU A 1 158 ? -3.704 3.809 8.454 1.00 97.38 158 LEU A C 1
ATOM 1260 O O . LEU A 1 158 ? -4.495 2.985 8.913 1.00 97.38 158 LEU A O 1
ATOM 1264 N N . TYR A 1 159 ? -3.506 3.932 7.141 1.00 98.31 159 TYR A N 1
ATOM 1265 C CA . TYR A 1 159 ? -4.151 3.091 6.129 1.00 98.31 159 TYR A CA 1
ATOM 1266 C C . TYR A 1 159 ? -3.819 1.613 6.341 1.00 98.31 159 TYR A C 1
ATOM 1268 O O . TYR A 1 159 ? -4.713 0.763 6.355 1.00 98.31 159 TYR A O 1
ATOM 1276 N N . ARG A 1 160 ? -2.540 1.308 6.589 1.00 97.44 160 ARG A N 1
ATOM 1277 C CA . ARG A 1 160 ? -2.071 -0.038 6.929 1.00 97.44 160 ARG A CA 1
ATOM 1278 C C . ARG A 1 160 ? -2.730 -0.573 8.197 1.00 97.44 160 ARG A C 1
ATOM 1280 O O . ARG A 1 160 ? -3.103 -1.744 8.225 1.00 97.44 160 ARG A O 1
ATOM 1287 N N . LEU A 1 161 ? -2.847 0.244 9.245 1.00 97.38 161 LEU A N 1
ATOM 1288 C CA . LEU A 1 161 ? -3.502 -0.156 10.493 1.00 97.38 161 LEU A CA 1
ATOM 1289 C C . LEU A 1 161 ? -4.982 -0.473 10.275 1.00 97.38 161 LEU A C 1
ATOM 1291 O O . LEU A 1 161 ? -5.453 -1.508 10.743 1.00 97.38 161 LEU A O 1
ATOM 1295 N N . ALA A 1 162 ? -5.694 0.384 9.542 1.00 98.44 162 ALA A N 1
ATOM 1296 C CA . ALA A 1 162 ? -7.106 0.192 9.241 1.00 98.44 162 ALA A CA 1
ATOM 1297 C C . ALA A 1 162 ? -7.338 -1.092 8.432 1.00 98.44 162 ALA A C 1
ATOM 1299 O O . ALA A 1 162 ? -8.110 -1.953 8.851 1.00 98.44 162 ALA A O 1
ATOM 1300 N N . VAL A 1 163 ? -6.629 -1.275 7.313 1.00 98.50 163 VAL A N 1
ATOM 1301 C CA . VAL A 1 163 ? -6.764 -2.491 6.493 1.00 98.50 163 VAL A CA 1
ATOM 1302 C C . VAL A 1 163 ? -6.305 -3.733 7.255 1.00 98.50 163 VAL A C 1
ATOM 1304 O O . VAL A 1 163 ? -6.983 -4.758 7.210 1.00 98.50 163 VAL A O 1
ATOM 1307 N N . GLY A 1 164 ? -5.210 -3.639 8.011 1.00 97.88 164 GLY A N 1
ATOM 1308 C CA . GLY A 1 164 ? -4.735 -4.736 8.849 1.00 97.88 164 GLY A CA 1
ATOM 1309 C C . GLY A 1 164 ? -5.757 -5.165 9.896 1.00 97.88 164 GLY A C 1
ATOM 1310 O O . GLY A 1 164 ? -5.965 -6.356 10.078 1.00 97.88 164 GLY A O 1
ATOM 1311 N N . HIS A 1 165 ? -6.468 -4.229 10.526 1.00 98.00 165 HIS A N 1
ATOM 1312 C CA . HIS A 1 165 ? -7.569 -4.555 11.439 1.00 98.00 165 HIS A CA 1
ATOM 1313 C C . HIS A 1 165 ? -8.710 -5.295 10.738 1.00 98.00 165 HIS A C 1
ATOM 1315 O O . HIS A 1 165 ? -9.169 -6.327 11.226 1.00 98.00 165 HIS A O 1
ATOM 1321 N N . LEU A 1 166 ? -9.129 -4.827 9.562 1.00 98.50 166 LEU A N 1
ATOM 1322 C CA . LEU A 1 166 ? -10.175 -5.503 8.793 1.00 98.50 166 LEU A CA 1
ATOM 1323 C C . LEU A 1 166 ? -9.772 -6.931 8.398 1.00 98.50 166 LEU A C 1
ATOM 1325 O O . LEU A 1 166 ? -10.575 -7.854 8.515 1.00 98.50 166 LEU A O 1
ATOM 1329 N N . MET A 1 167 ? -8.528 -7.131 7.968 1.00 98.12 167 MET A N 1
ATOM 1330 C CA . MET A 1 167 ? -8.065 -8.439 7.507 1.00 98.12 167 MET A CA 1
ATOM 1331 C C . MET A 1 167 ? -7.713 -9.391 8.654 1.00 98.12 167 MET A C 1
ATOM 1333 O O . MET A 1 167 ? -8.151 -10.538 8.658 1.00 98.12 167 MET A O 1
ATOM 1337 N N . GLU A 1 168 ? -6.941 -8.934 9.639 1.00 96.25 168 GLU A N 1
ATOM 1338 C CA . GLU A 1 168 ? -6.419 -9.783 10.716 1.00 96.25 168 GLU A CA 1
ATOM 1339 C C . GLU A 1 168 ? -7.434 -9.985 11.842 1.00 96.25 168 GLU A C 1
ATOM 1341 O O . GLU A 1 168 ? -7.581 -11.100 12.338 1.00 96.25 168 GLU A O 1
ATOM 1346 N N . ALA A 1 169 ? -8.135 -8.924 12.258 1.00 95.25 169 ALA A N 1
ATOM 1347 C CA . ALA A 1 169 ? -9.060 -8.992 13.388 1.00 95.25 169 ALA A CA 1
ATOM 1348 C C . ALA A 1 169 ? -10.492 -9.317 12.947 1.00 95.25 169 ALA A C 1
ATOM 1350 O O . ALA A 1 169 ? -11.162 -10.114 13.601 1.00 95.25 169 ALA A O 1
ATOM 1351 N N . LYS A 1 170 ? -10.961 -8.735 11.832 1.00 96.94 170 LYS A N 1
ATOM 1352 C CA . LYS A 1 170 ? -12.304 -9.019 11.289 1.00 96.94 170 LYS A CA 1
ATOM 1353 C C . LYS A 1 170 ? -12.331 -10.151 10.255 1.00 96.94 170 LYS A C 1
ATOM 1355 O O . LYS A 1 170 ? -13.414 -10.535 9.821 1.00 96.94 170 LYS A O 1
ATOM 1360 N N . GLY A 1 171 ? -11.177 -10.702 9.871 1.00 97.12 171 GLY A N 1
ATOM 1361 C CA . GLY A 1 171 ? -11.089 -11.843 8.953 1.00 97.12 171 GLY A CA 1
ATOM 1362 C C . GLY A 1 171 ? -11.515 -11.537 7.513 1.00 97.12 171 GLY A C 1
ATOM 1363 O O . GLY A 1 171 ? -11.801 -12.466 6.756 1.00 97.12 171 GLY A O 1
ATOM 1364 N N . MET A 1 172 ? -11.596 -10.259 7.133 1.00 98.19 172 MET A N 1
ATOM 1365 C CA . MET A 1 172 ? -11.994 -9.854 5.786 1.00 98.19 172 MET A CA 1
ATOM 1366 C C . MET A 1 172 ? -10.910 -10.213 4.771 1.00 98.19 172 MET A C 1
ATOM 1368 O O . MET A 1 172 ? -9.715 -10.045 5.024 1.00 98.19 172 MET A O 1
ATOM 1372 N N . LYS A 1 173 ? -11.316 -10.648 3.578 1.00 96.81 173 LYS A N 1
ATOM 1373 C CA . LYS A 1 173 ? -10.392 -10.738 2.445 1.00 96.81 173 LYS A CA 1
ATOM 1374 C C . LYS A 1 173 ? -10.194 -9.355 1.827 1.00 96.81 173 LYS A C 1
ATOM 1376 O O . LYS A 1 173 ? -11.001 -8.452 2.033 1.00 96.81 173 LYS A O 1
ATOM 1381 N N . GLY A 1 174 ? -9.134 -9.165 1.047 1.00 95.38 174 GLY A N 1
ATOM 1382 C CA . GLY A 1 174 ? -8.861 -7.882 0.384 1.00 95.38 174 GLY A CA 1
ATOM 1383 C C . GLY A 1 174 ? -10.000 -7.428 -0.537 1.00 95.38 174 GLY A C 1
ATOM 1384 O O . GLY A 1 174 ? -10.347 -6.251 -0.542 1.00 95.38 174 GLY A O 1
ATOM 1385 N N . ARG A 1 175 ? -10.658 -8.347 -1.253 1.00 95.69 175 ARG A N 1
ATOM 1386 C CA . ARG A 1 175 ? -11.852 -8.065 -2.056 1.00 95.69 175 ARG A CA 1
ATOM 1387 C C . ARG A 1 175 ? -12.985 -7.533 -1.185 1.00 95.69 175 ARG A C 1
ATOM 1389 O O . ARG A 1 175 ? -13.572 -6.520 -1.547 1.00 95.69 175 ARG A O 1
ATOM 1396 N N . ASP A 1 176 ? -13.225 -8.151 -0.030 1.00 96.69 176 ASP A N 1
ATOM 1397 C CA . ASP A 1 176 ? -14.246 -7.696 0.918 1.00 96.69 176 ASP A CA 1
ATOM 1398 C C . ASP A 1 176 ? -13.893 -6.307 1.472 1.00 96.69 176 ASP A C 1
ATOM 1400 O O . ASP A 1 176 ? -14.759 -5.445 1.606 1.00 96.69 176 ASP A O 1
ATOM 1404 N N . VAL A 1 177 ? -12.607 -6.045 1.745 1.00 97.62 177 VAL A N 1
ATOM 1405 C CA . VAL A 1 177 ? -12.132 -4.712 2.151 1.00 97.62 177 VAL A CA 1
ATOM 1406 C C . VAL A 1 177 ? -12.472 -3.687 1.069 1.00 97.62 177 VAL A C 1
ATOM 1408 O O . VAL A 1 177 ? -13.092 -2.664 1.372 1.00 97.62 177 VAL A O 1
ATOM 1411 N N . PHE A 1 178 ? -12.133 -3.969 -0.190 1.00 96.88 178 PHE A N 1
ATOM 1412 C CA . PHE A 1 178 ? -12.388 -3.072 -1.319 1.00 96.88 178 PHE A CA 1
ATOM 1413 C C . PHE A 1 178 ? -13.871 -2.847 -1.616 1.00 96.88 178 PHE A C 1
ATOM 1415 O O . PHE A 1 178 ? -14.227 -1.750 -2.035 1.00 96.88 178 PHE A O 1
ATOM 1422 N N . GLU A 1 179 ? -14.718 -3.853 -1.408 1.00 94.69 179 GLU A N 1
ATOM 1423 C CA . GLU A 1 179 ? -16.154 -3.812 -1.719 1.00 94.69 179 GLU A CA 1
ATOM 1424 C C . GLU A 1 179 ? -17.024 -3.344 -0.548 1.00 94.69 179 GLU A C 1
ATOM 1426 O O . GLU A 1 179 ? -18.199 -3.056 -0.740 1.00 94.69 179 GLU A O 1
ATOM 1431 N N . SER A 1 180 ? -16.465 -3.250 0.659 1.00 95.81 180 SER A N 1
ATOM 1432 C CA . SER A 1 180 ? -17.193 -2.723 1.813 1.00 95.81 180 SER A CA 1
ATOM 1433 C C . SER A 1 180 ? -17.502 -1.226 1.683 1.00 95.81 180 SER A C 1
ATOM 1435 O O . SER A 1 180 ? -16.712 -0.463 1.137 1.00 95.81 180 SER A O 1
ATOM 1437 N N . GLU A 1 181 ? -18.588 -0.775 2.301 1.00 96.25 181 GLU A N 1
ATOM 1438 C CA . GLU A 1 181 ? -18.940 0.653 2.429 1.00 96.25 181 GLU A CA 1
ATOM 1439 C C . GLU A 1 181 ? -18.415 1.250 3.752 1.00 96.25 181 GLU A C 1
ATOM 1441 O O . GLU A 1 181 ? -19.001 2.163 4.322 1.00 96.25 181 GLU A O 1
ATOM 1446 N N . LEU A 1 182 ? -17.339 0.676 4.308 1.00 97.38 182 LEU A N 1
ATOM 1447 C CA . LEU A 1 182 ? -16.752 1.136 5.568 1.00 97.38 182 LEU A CA 1
ATOM 1448 C C . LEU A 1 182 ? -16.022 2.469 5.388 1.00 97.38 182 LEU A C 1
ATOM 1450 O O . LEU A 1 182 ? -15.210 2.615 4.468 1.00 97.38 182 LEU A O 1
ATOM 1454 N N . GLU A 1 183 ? -16.240 3.378 6.334 1.00 97.75 183 GLU A N 1
ATOM 1455 C CA . GLU A 1 183 ? -15.559 4.666 6.411 1.00 97.75 183 GLU A CA 1
ATOM 1456 C C . GLU A 1 183 ? -14.237 4.567 7.177 1.00 97.75 183 GLU A C 1
ATOM 1458 O O . GLU A 1 183 ? -14.108 3.859 8.179 1.00 97.75 183 GLU A O 1
ATOM 1463 N N . PHE A 1 184 ? -13.231 5.308 6.713 1.00 98.25 184 PHE A N 1
ATOM 1464 C CA . PHE A 1 184 ? -11.882 5.247 7.281 1.00 98.25 184 PHE A CA 1
ATOM 1465 C C . PHE A 1 184 ? -11.837 5.668 8.756 1.00 98.25 184 PHE A C 1
ATOM 1467 O O . PHE A 1 184 ? -11.173 5.019 9.565 1.00 98.25 184 PHE A O 1
ATOM 1474 N N . SER A 1 185 ? -12.563 6.733 9.109 1.00 97.38 185 SER A N 1
ATOM 1475 C CA . SER A 1 185 ? -12.629 7.267 10.475 1.00 97.38 185 SER A CA 1
ATOM 1476 C C . SER A 1 185 ? -13.195 6.258 11.467 1.00 97.38 185 SER A C 1
ATOM 1478 O O . SER A 1 185 ? -12.706 6.159 12.594 1.00 97.38 185 SER A O 1
ATOM 1480 N N . ASP A 1 186 ? -14.193 5.488 11.043 1.0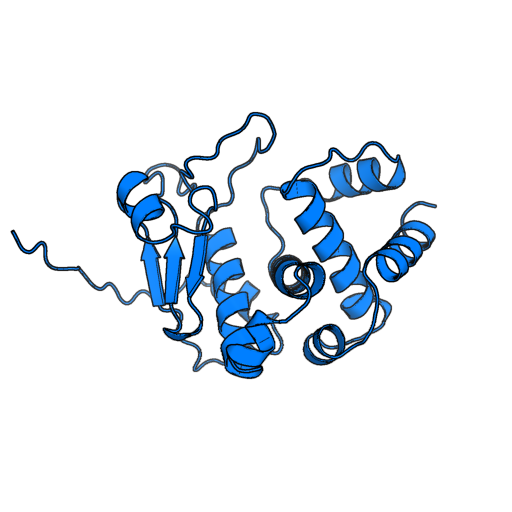0 97.81 186 ASP A N 1
ATOM 1481 C CA . ASP A 1 186 ? -14.881 4.524 11.898 1.00 97.81 186 ASP A CA 1
ATOM 1482 C C . ASP A 1 186 ? -13.956 3.342 12.183 1.00 97.81 186 ASP A C 1
ATOM 1484 O O . ASP A 1 186 ? -13.745 2.967 13.338 1.00 97.81 186 ASP A O 1
ATOM 1488 N N . VAL A 1 187 ? -13.295 2.829 11.139 1.00 98.19 187 VAL A N 1
ATOM 1489 C CA . VAL A 1 187 ? -12.302 1.756 11.268 1.00 98.19 187 VAL A CA 1
ATOM 1490 C C . VAL A 1 187 ? -11.128 2.196 12.146 1.00 98.19 187 VAL A C 1
ATOM 1492 O O . VAL A 1 187 ? -10.712 1.444 13.026 1.00 98.19 187 VAL A O 1
ATOM 1495 N N . LEU A 1 188 ? -10.599 3.411 11.965 1.00 97.19 188 LEU A N 1
ATOM 1496 C CA . LEU A 1 188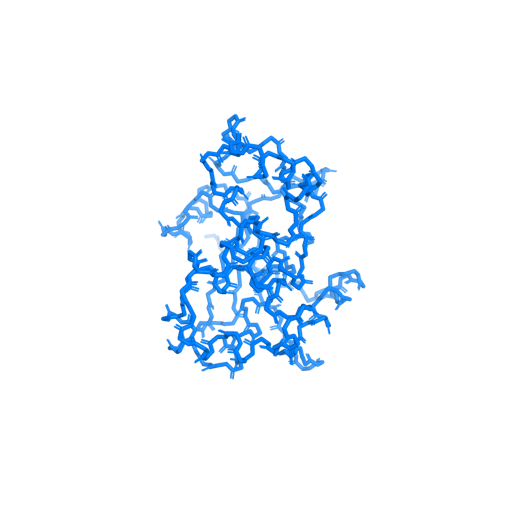 ? -9.515 3.917 12.813 1.00 97.19 188 LEU A CA 1
ATOM 1497 C C . LEU A 1 188 ? -9.932 4.116 14.271 1.00 97.19 188 LEU A C 1
ATOM 1499 O O . LEU A 1 188 ? -9.131 3.851 15.169 1.00 97.19 188 LEU A O 1
ATOM 1503 N N . SER A 1 189 ? -11.163 4.560 14.517 1.00 96.56 189 SER A N 1
ATOM 1504 C CA . SER A 1 189 ? -11.694 4.715 15.874 1.00 96.56 189 SER A CA 1
ATOM 1505 C C . SER A 1 189 ? -11.750 3.369 16.594 1.00 96.56 189 SER A C 1
ATOM 1507 O O . SER A 1 189 ? -11.306 3.257 17.739 1.00 96.56 189 SER A O 1
ATOM 1509 N N . GLU A 1 190 ? -12.199 2.319 15.900 1.00 96.69 190 GLU A N 1
ATOM 1510 C CA . GLU A 1 190 ? -12.134 0.953 16.420 1.00 96.69 190 GLU A CA 1
ATOM 1511 C C . GLU A 1 190 ? -10.689 0.525 16.706 1.00 96.69 190 GLU A C 1
ATOM 1513 O O . GLU A 1 190 ? -10.399 0.057 17.808 1.00 96.69 190 GLU A O 1
ATOM 1518 N N . VAL A 1 191 ? -9.763 0.723 15.757 1.00 96.94 191 VAL A N 1
ATOM 1519 C CA . VAL A 1 191 ? -8.339 0.390 15.944 1.00 96.94 191 VAL A CA 1
ATOM 1520 C C . VAL A 1 191 ? -7.783 1.056 17.196 1.00 96.94 191 VAL A C 1
ATOM 1522 O O . VAL A 1 191 ? -7.129 0.394 18.004 1.00 96.94 191 VAL A O 1
ATOM 1525 N N . LYS A 1 192 ? -8.057 2.351 17.374 1.00 95.56 192 LYS A N 1
ATOM 1526 C CA . LYS A 1 192 ? -7.576 3.124 18.519 1.00 95.56 192 LYS A CA 1
ATOM 1527 C C . LYS A 1 192 ? -8.132 2.567 19.832 1.00 95.56 192 LYS A C 1
ATOM 1529 O O . LYS A 1 192 ? -7.360 2.342 20.758 1.00 95.56 192 LYS A O 1
ATOM 1534 N N . SER A 1 193 ? -9.425 2.236 19.886 1.00 95.25 193 SER A N 1
ATOM 1535 C CA . SER A 1 193 ? -10.054 1.638 21.077 1.00 95.25 193 SER A CA 1
ATOM 1536 C C . SER A 1 193 ? -9.472 0.278 21.485 1.00 95.25 193 SER A C 1
ATOM 1538 O O . SER A 1 193 ? -9.484 -0.065 22.663 1.00 95.25 193 SER A O 1
ATOM 1540 N N . LEU A 1 194 ? -8.948 -0.491 20.525 1.00 93.88 194 LEU A N 1
ATOM 1541 C CA . LEU A 1 194 ? -8.402 -1.830 20.762 1.00 93.88 194 LEU A CA 1
ATOM 1542 C C . LEU A 1 194 ? -6.900 -1.829 21.052 1.00 93.88 194 LEU A C 1
ATOM 1544 O O . LEU A 1 194 ? -6.415 -2.702 21.769 1.00 93.88 194 LEU A O 1
ATOM 1548 N N . ARG A 1 195 ? -6.149 -0.902 20.446 1.00 92.19 195 ARG A N 1
ATOM 1549 C CA . ARG A 1 195 ? -4.676 -0.914 20.461 1.00 92.19 195 ARG A CA 1
ATOM 1550 C C . ARG A 1 195 ? -4.038 0.138 21.366 1.00 92.19 195 ARG A C 1
ATOM 1552 O O . ARG A 1 195 ? -2.842 0.027 21.612 1.00 92.19 195 ARG A O 1
ATOM 1559 N N . CYS A 1 196 ? -4.797 1.124 21.839 1.00 92.38 196 CYS A N 1
ATOM 1560 C CA . CYS A 1 196 ? -4.284 2.257 22.617 1.00 92.38 196 CYS A CA 1
ATOM 1561 C C . CYS A 1 196 ? -4.760 2.267 24.079 1.00 92.38 196 CYS A C 1
ATOM 1563 O O . CYS A 1 196 ? -4.899 3.339 24.665 1.00 92.38 196 CYS A O 1
ATOM 1565 N N . LEU A 1 197 ? -5.038 1.083 24.634 1.00 73.19 197 LEU A N 1
ATOM 1566 C CA . LEU A 1 197 ? -5.393 0.881 26.043 1.00 73.19 197 LEU A CA 1
ATOM 1567 C C . LEU A 1 197 ? -4.184 1.026 26.975 1.00 73.19 197 LEU A C 1
ATOM 1569 O O . LEU A 1 197 ? -3.085 0.562 26.589 1.00 73.19 197 LEU A O 1
#